Protein AF-A0A031FNV8-F1 (afdb_monomer)

Structure (mmCIF, N/CA/C/O backbone):
data_AF-A0A031FNV8-F1
#
_entry.id   AF-A0A031FNV8-F1
#
loop_
_atom_site.group_PDB
_atom_site.id
_atom_site.type_symbol
_atom_site.label_atom_id
_atom_site.label_alt_id
_atom_site.label_comp_id
_atom_site.label_asym_id
_atom_site.label_entity_id
_atom_site.label_seq_id
_atom_site.pdbx_PDB_ins_code
_atom_site.Cartn_x
_atom_site.Cartn_y
_atom_site.Cartn_z
_atom_site.occupancy
_atom_site.B_iso_or_equiv
_atom_site.auth_seq_id
_atom_site.auth_comp_id
_atom_site.auth_asym_id
_atom_site.auth_atom_id
_atom_site.pdbx_PDB_model_num
ATOM 1 N N . MET A 1 1 ? 37.955 -6.821 -32.913 1.00 49.16 1 MET A N 1
ATOM 2 C CA . MET A 1 1 ? 37.179 -7.308 -31.754 1.00 49.16 1 MET A CA 1
ATOM 3 C C . MET A 1 1 ? 35.798 -6.695 -31.842 1.00 49.16 1 MET A C 1
ATOM 5 O O . MET A 1 1 ? 35.671 -5.485 -31.830 1.00 49.16 1 MET A O 1
ATOM 9 N N . ASN A 1 2 ? 34.831 -7.576 -32.057 1.00 50.53 2 ASN A N 1
ATOM 10 C CA . ASN A 1 2 ? 33.395 -7.409 -32.247 1.00 50.53 2 ASN A CA 1
ATOM 11 C C . ASN A 1 2 ? 32.770 -6.185 -31.538 1.00 50.53 2 ASN A C 1
ATOM 13 O O . ASN A 1 2 ? 32.640 -6.191 -30.323 1.00 50.53 2 ASN A O 1
ATOM 17 N N . GLU A 1 3 ? 32.309 -5.177 -32.277 1.00 56.28 3 GLU A N 1
ATOM 18 C CA . GLU A 1 3 ? 31.344 -4.175 -31.767 1.00 56.28 3 GLU A CA 1
ATOM 19 C C . GLU A 1 3 ? 29.894 -4.696 -31.847 1.00 56.28 3 GLU A C 1
ATOM 21 O O . GLU A 1 3 ? 28.977 -4.169 -31.218 1.00 56.28 3 GLU A O 1
ATOM 26 N N . THR A 1 4 ? 29.692 -5.795 -32.577 1.00 62.53 4 THR A N 1
ATOM 27 C CA . THR A 1 4 ? 28.391 -6.415 -32.849 1.00 62.53 4 THR A CA 1
ATOM 28 C C . THR A 1 4 ? 27.711 -6.972 -31.599 1.00 62.53 4 THR A C 1
ATOM 30 O O . THR A 1 4 ? 26.515 -6.760 -31.425 1.00 62.53 4 THR A O 1
ATOM 33 N N . TRP A 1 5 ? 28.452 -7.599 -30.676 1.00 67.62 5 TRP A N 1
ATOM 34 C CA . TRP A 1 5 ? 27.860 -8.112 -29.428 1.00 67.62 5 TRP A CA 1
ATOM 35 C C . TRP A 1 5 ? 27.425 -6.989 -28.484 1.00 67.62 5 TRP A C 1
ATOM 37 O O . TRP A 1 5 ? 26.427 -7.139 -27.787 1.00 67.62 5 TRP A O 1
ATOM 47 N N . ALA A 1 6 ? 28.145 -5.861 -28.460 1.00 64.00 6 ALA A N 1
ATOM 48 C CA . ALA A 1 6 ? 27.781 -4.716 -27.632 1.00 64.00 6 ALA A CA 1
ATOM 49 C C . ALA A 1 6 ? 26.501 -4.062 -28.165 1.00 64.00 6 ALA A C 1
ATOM 51 O O . ALA A 1 6 ? 25.604 -3.741 -27.391 1.00 64.00 6 ALA A O 1
ATOM 52 N N . PHE A 1 7 ? 26.376 -3.941 -29.489 1.00 68.44 7 PHE A N 1
ATOM 53 C CA . PHE A 1 7 ? 25.167 -3.430 -30.127 1.00 68.44 7 PHE A CA 1
ATOM 54 C C . PHE A 1 7 ? 23.958 -4.349 -29.905 1.00 68.44 7 PHE A C 1
ATOM 56 O O . PHE A 1 7 ? 22.889 -3.868 -29.535 1.00 68.44 7 PHE A O 1
ATOM 63 N N . GLU A 1 8 ? 24.116 -5.668 -30.048 1.00 66.50 8 GLU A N 1
ATOM 64 C CA . GLU A 1 8 ? 23.043 -6.626 -29.756 1.00 66.50 8 GLU A CA 1
ATOM 65 C C . GLU A 1 8 ? 22.665 -6.640 -28.273 1.00 66.50 8 GLU A C 1
ATOM 67 O O . GLU A 1 8 ? 21.479 -6.610 -27.950 1.00 66.50 8 GLU A O 1
ATOM 72 N N . ALA A 1 9 ? 23.642 -6.599 -27.363 1.00 63.34 9 ALA A N 1
ATOM 73 C CA . ALA A 1 9 ? 23.386 -6.521 -25.929 1.00 63.34 9 ALA A CA 1
ATOM 74 C C . ALA A 1 9 ? 22.643 -5.230 -25.550 1.00 63.34 9 ALA A C 1
ATOM 76 O O . ALA A 1 9 ? 21.695 -5.286 -24.772 1.00 63.34 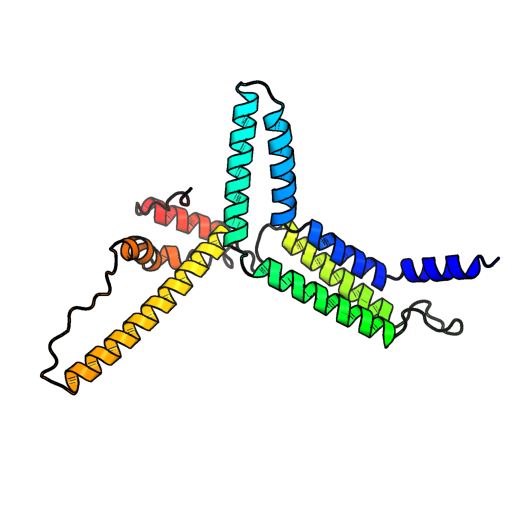9 ALA A O 1
ATOM 77 N N . VAL A 1 10 ? 23.016 -4.082 -26.130 1.00 65.00 10 VAL A N 1
ATOM 78 C CA . VAL A 1 10 ? 22.314 -2.798 -25.941 1.00 65.00 10 VAL A CA 1
ATOM 79 C C . VAL A 1 10 ? 20.903 -2.849 -26.527 1.00 65.00 10 VAL A C 1
ATOM 81 O O . VAL A 1 10 ? 19.965 -2.357 -25.905 1.00 65.00 10 VAL A O 1
ATOM 84 N N . ARG A 1 11 ? 20.717 -3.489 -27.684 1.00 68.50 11 ARG A N 1
ATOM 85 C CA . ARG A 1 11 ? 19.405 -3.656 -28.321 1.00 68.50 11 ARG A CA 1
ATOM 86 C C . ARG A 1 11 ? 18.478 -4.543 -27.487 1.00 68.50 11 ARG A C 1
ATOM 88 O O . ARG A 1 11 ? 17.310 -4.205 -27.325 1.00 68.50 11 ARG A O 1
ATOM 95 N N . TRP A 1 12 ? 19.016 -5.598 -26.876 1.00 65.06 12 TRP A N 1
ATOM 96 C CA . TRP A 1 12 ? 18.330 -6.396 -25.855 1.00 65.06 12 TRP A CA 1
ATOM 97 C C . TRP A 1 12 ? 18.023 -5.584 -24.591 1.00 65.06 12 TRP A C 1
ATOM 99 O O . TRP A 1 12 ? 16.936 -5.715 -24.025 1.00 65.06 12 TRP A O 1
ATOM 109 N N . LEU A 1 13 ? 18.942 -4.706 -24.172 1.00 61.09 13 LEU A N 1
ATOM 110 C CA . LEU A 1 13 ? 18.776 -3.848 -22.995 1.00 61.09 13 LEU A CA 1
ATOM 111 C C . LEU A 1 13 ? 17.672 -2.795 -23.161 1.00 61.09 13 LEU A C 1
ATOM 113 O O . LEU A 1 13 ? 17.025 -2.407 -22.191 1.00 61.09 13 LEU A O 1
ATOM 117 N N . LEU A 1 14 ? 17.457 -2.344 -24.395 1.00 66.06 14 LEU A N 1
ATOM 118 C CA . LEU A 1 14 ? 16.441 -1.362 -24.766 1.00 66.06 14 LEU A CA 1
ATOM 119 C C . LEU A 1 14 ? 15.093 -1.995 -25.128 1.00 66.06 14 LEU A C 1
ATOM 121 O O . LEU A 1 14 ? 14.167 -1.267 -25.489 1.00 66.06 14 LEU A O 1
ATOM 125 N N . THR A 1 15 ? 14.954 -3.323 -25.023 1.00 68.00 15 THR A N 1
ATOM 126 C CA . THR A 1 15 ? 13.656 -3.964 -25.250 1.00 68.00 15 THR A CA 1
ATOM 127 C C . THR A 1 15 ? 12.625 -3.405 -24.265 1.00 68.00 15 THR A C 1
ATOM 129 O O . THR A 1 15 ? 12.909 -3.269 -23.065 1.00 68.00 15 THR A O 1
ATOM 132 N N . PRO A 1 16 ? 11.403 -3.095 -24.730 1.00 65.88 16 PRO A N 1
ATOM 133 C CA . PRO A 1 16 ? 10.323 -2.636 -23.863 1.00 65.88 16 PRO A CA 1
ATOM 134 C C . PRO A 1 16 ? 10.084 -3.563 -22.669 1.00 65.88 16 PRO A C 1
ATOM 136 O O . PRO A 1 16 ? 9.740 -3.094 -21.583 1.00 65.88 16 PRO A O 1
ATOM 139 N N . ALA A 1 17 ? 10.318 -4.867 -22.845 1.00 62.06 17 ALA A N 1
ATOM 140 C CA . ALA A 1 17 ? 10.235 -5.862 -21.788 1.00 62.06 17 ALA A CA 1
ATOM 141 C C . ALA A 1 17 ? 11.244 -5.627 -20.655 1.00 62.06 17 ALA A C 1
ATOM 143 O O . ALA A 1 17 ? 10.853 -5.596 -19.483 1.00 62.06 17 ALA A O 1
ATOM 144 N N . LEU A 1 18 ? 12.522 -5.402 -20.980 1.00 68.69 18 LEU A N 1
ATOM 145 C CA . LEU A 1 18 ? 13.542 -5.153 -19.964 1.00 68.69 18 LEU A CA 1
ATOM 146 C C . LEU A 1 18 ? 13.333 -3.796 -19.282 1.00 68.69 18 LEU A C 1
ATOM 148 O O . LEU A 1 18 ? 13.386 -3.708 -18.053 1.00 68.69 18 LEU A O 1
ATOM 152 N N . VAL A 1 19 ? 13.019 -2.754 -20.057 1.00 70.56 19 VAL A N 1
ATOM 153 C CA . VAL A 1 19 ? 12.700 -1.420 -19.522 1.00 70.56 19 VAL A CA 1
ATOM 154 C C . VAL A 1 19 ? 11.520 -1.502 -18.551 1.00 70.56 19 VAL A C 1
ATOM 156 O O . VAL A 1 19 ? 11.586 -0.973 -17.442 1.00 70.56 19 VAL A O 1
ATOM 159 N N . THR A 1 20 ? 10.468 -2.235 -18.913 1.00 66.62 20 THR A N 1
ATOM 160 C CA . THR A 1 20 ? 9.304 -2.468 -18.050 1.00 66.62 20 THR A CA 1
ATOM 161 C C . THR A 1 20 ? 9.685 -3.194 -16.760 1.00 66.62 20 THR A C 1
ATOM 163 O O . THR A 1 20 ? 9.273 -2.778 -15.675 1.00 66.62 20 THR A O 1
ATOM 166 N N . ALA A 1 21 ? 10.499 -4.249 -16.844 1.00 67.00 21 ALA A N 1
ATOM 167 C CA . ALA A 1 21 ? 10.963 -4.980 -15.668 1.00 67.00 21 ALA A CA 1
ATOM 168 C C . ALA A 1 21 ? 11.762 -4.075 -14.710 1.00 67.00 21 ALA A C 1
ATOM 170 O O . ALA A 1 21 ? 11.538 -4.103 -13.495 1.00 67.00 21 ALA A O 1
ATOM 171 N N . ILE A 1 22 ? 12.634 -3.215 -15.250 1.00 71.44 22 ILE A N 1
ATOM 172 C CA . ILE A 1 22 ? 13.398 -2.227 -14.477 1.00 71.44 22 ILE A CA 1
ATOM 173 C C . ILE A 1 22 ? 12.461 -1.210 -13.819 1.00 71.44 22 ILE A C 1
ATOM 175 O O . ILE A 1 22 ? 12.597 -0.943 -12.625 1.00 71.44 22 ILE A O 1
ATOM 179 N N . LEU A 1 23 ? 11.477 -0.674 -14.546 1.00 71.12 23 LEU A N 1
ATOM 180 C CA . LEU A 1 23 ? 10.507 0.278 -13.994 1.00 71.12 23 LEU A CA 1
ATOM 181 C C . LEU A 1 23 ? 9.694 -0.329 -12.842 1.00 71.12 23 LEU A C 1
ATOM 183 O O . LEU A 1 23 ? 9.464 0.335 -11.831 1.00 71.12 23 LEU A O 1
ATOM 187 N N . ILE A 1 24 ? 9.318 -1.604 -12.939 1.00 67.75 24 ILE A N 1
ATOM 188 C CA . ILE A 1 24 ? 8.602 -2.326 -11.876 1.00 67.75 24 ILE A CA 1
ATOM 189 C C . ILE A 1 24 ? 9.498 -2.553 -10.657 1.00 67.75 24 ILE A C 1
ATOM 191 O O . ILE A 1 24 ? 9.054 -2.379 -9.517 1.00 67.75 24 ILE A O 1
ATOM 195 N N . ALA A 1 25 ? 10.768 -2.896 -10.874 1.00 67.38 25 ALA A N 1
ATOM 196 C CA . ALA A 1 25 ? 11.743 -2.986 -9.794 1.00 67.38 25 ALA A CA 1
ATOM 197 C C . ALA A 1 25 ? 11.938 -1.620 -9.111 1.00 67.38 25 ALA A C 1
ATOM 199 O O . ALA A 1 25 ? 11.943 -1.529 -7.881 1.00 67.38 25 ALA A O 1
ATOM 200 N N . LEU A 1 26 ? 12.004 -0.538 -9.894 1.00 67.81 26 LEU A N 1
ATOM 201 C CA . LEU A 1 26 ? 12.115 0.828 -9.389 1.00 67.81 26 LEU A CA 1
ATOM 202 C C . LEU A 1 26 ? 10.858 1.283 -8.635 1.00 67.81 26 LEU A C 1
ATOM 204 O O . LEU A 1 26 ? 10.973 1.969 -7.618 1.00 67.81 26 LEU A O 1
ATOM 208 N N . ALA A 1 27 ? 9.666 0.842 -9.044 1.00 66.69 27 ALA A N 1
ATOM 209 C CA . ALA A 1 27 ? 8.409 1.148 -8.362 1.00 66.69 27 ALA A CA 1
ATOM 210 C C . ALA A 1 27 ? 8.408 0.709 -6.884 1.00 66.69 27 ALA A C 1
ATOM 212 O O . ALA A 1 27 ? 7.791 1.364 -6.041 1.00 66.69 27 ALA A O 1
ATOM 213 N N . GLN A 1 28 ? 9.165 -0.336 -6.526 1.00 63.19 28 GLN A N 1
ATOM 214 C CA . GLN A 1 28 ? 9.320 -0.772 -5.132 1.00 63.19 28 GLN A CA 1
ATOM 215 C C . GLN A 1 28 ? 10.015 0.286 -4.256 1.00 63.19 28 GLN A C 1
ATOM 217 O O . GLN A 1 28 ? 9.716 0.394 -3.062 1.00 63.19 28 GLN A O 1
ATOM 222 N N . PHE A 1 29 ? 10.889 1.122 -4.830 1.00 63.31 29 PHE A N 1
ATOM 223 C CA . PHE A 1 29 ? 11.502 2.249 -4.117 1.00 63.31 29 PHE A CA 1
ATOM 224 C C . PHE A 1 29 ? 10.517 3.390 -3.848 1.00 63.31 29 PHE A C 1
ATOM 226 O O . PHE A 1 29 ? 10.702 4.142 -2.888 1.00 63.31 29 PHE A O 1
ATOM 233 N N . TYR A 1 30 ? 9.447 3.486 -4.637 1.00 63.66 30 TYR A N 1
ATOM 234 C CA . TYR A 1 30 ? 8.372 4.462 -4.452 1.00 63.66 30 TYR A CA 1
ATOM 235 C C . TYR A 1 30 ? 7.2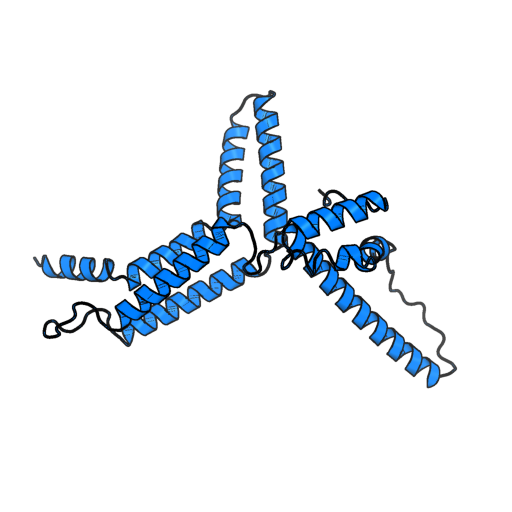85 3.994 -3.479 1.00 63.66 30 TYR A C 1
ATOM 237 O O . TYR A 1 30 ? 6.351 4.746 -3.196 1.00 63.66 30 TYR A O 1
ATOM 245 N N . ASN A 1 31 ? 7.422 2.795 -2.901 1.00 69.12 31 ASN A N 1
ATOM 246 C CA . ASN A 1 31 ? 6.508 2.305 -1.879 1.00 69.12 31 ASN A CA 1
ATOM 247 C C . ASN A 1 31 ? 6.465 3.294 -0.687 1.00 69.12 31 ASN A C 1
ATOM 249 O O . ASN A 1 31 ? 7.518 3.574 -0.093 1.00 69.12 31 ASN A O 1
ATOM 253 N N . PRO A 1 32 ? 5.285 3.833 -0.307 1.00 68.75 32 PRO A N 1
ATOM 254 C CA . PRO A 1 32 ? 5.168 4.878 0.711 1.00 68.75 32 PRO A CA 1
ATOM 255 C C . PRO A 1 32 ? 5.901 4.598 2.033 1.00 68.75 32 PRO A C 1
ATOM 257 O O . PRO A 1 32 ? 6.578 5.505 2.522 1.00 68.75 32 PRO A O 1
ATOM 260 N N . PRO A 1 33 ? 5.877 3.372 2.604 1.00 72.44 33 PRO A N 1
ATOM 261 C CA . PRO A 1 33 ? 6.618 3.071 3.821 1.00 72.44 33 PRO A CA 1
ATOM 262 C C . PRO A 1 33 ? 8.130 3.229 3.648 1.00 72.44 33 PRO A C 1
ATOM 264 O O . PRO A 1 33 ? 8.783 3.785 4.530 1.00 72.44 33 PRO A O 1
ATOM 267 N N . THR A 1 34 ? 8.690 2.778 2.524 1.00 73.19 34 THR A N 1
ATOM 268 C CA . THR A 1 34 ? 10.127 2.875 2.228 1.00 73.19 34 THR A CA 1
ATOM 269 C C . THR A 1 34 ? 10.536 4.331 2.027 1.00 73.19 34 THR A C 1
ATOM 271 O O . THR A 1 34 ? 11.487 4.798 2.658 1.00 73.19 34 THR A O 1
ATOM 274 N N . ARG A 1 35 ? 9.770 5.076 1.218 1.00 76.69 35 ARG A N 1
ATOM 275 C CA . ARG A 1 35 ? 9.989 6.507 0.963 1.00 76.69 35 ARG A CA 1
ATOM 276 C C . ARG A 1 35 ? 9.965 7.322 2.255 1.00 76.69 35 ARG A C 1
ATOM 278 O O . ARG A 1 35 ? 10.866 8.121 2.496 1.00 76.69 35 ARG A O 1
ATOM 285 N N . TRP A 1 36 ? 8.955 7.120 3.097 1.00 80.69 36 TRP A N 1
ATOM 286 C CA . TRP A 1 36 ? 8.816 7.861 4.352 1.00 80.69 36 TRP A CA 1
ATOM 287 C C . TRP A 1 36 ? 9.850 7.453 5.393 1.00 80.69 36 TRP A C 1
ATOM 289 O O . TRP A 1 36 ? 10.351 8.315 6.099 1.00 80.69 36 TRP A O 1
ATOM 299 N N . THR A 1 37 ? 10.237 6.175 5.451 1.00 85.12 37 THR A N 1
ATOM 300 C CA . THR A 1 37 ? 11.324 5.738 6.342 1.00 85.12 37 THR A CA 1
ATOM 301 C C . THR A 1 37 ? 12.643 6.425 5.971 1.00 85.12 37 THR A C 1
ATOM 303 O O . THR A 1 37 ? 13.349 6.906 6.852 1.00 85.12 37 THR A O 1
ATOM 306 N N . ARG A 1 38 ? 12.957 6.527 4.670 1.00 84.38 38 ARG A N 1
ATOM 307 C CA . ARG A 1 38 ? 14.141 7.259 4.189 1.00 84.38 38 ARG A CA 1
ATOM 308 C C . ARG A 1 38 ? 14.078 8.742 4.543 1.00 84.38 38 ARG A C 1
ATOM 310 O O . ARG A 1 38 ? 15.051 9.272 5.064 1.00 84.38 38 ARG A O 1
ATOM 317 N N . ARG A 1 39 ? 12.931 9.386 4.309 1.00 86.12 39 ARG A N 1
ATOM 318 C CA . ARG A 1 39 ? 12.734 10.801 4.648 1.00 86.12 39 ARG A CA 1
ATOM 319 C C . ARG A 1 39 ? 12.912 11.055 6.144 1.00 86.12 39 ARG A C 1
ATOM 321 O O . ARG A 1 39 ? 13.724 11.887 6.502 1.00 86.12 39 ARG A O 1
ATOM 328 N N . ILE A 1 40 ? 12.256 10.269 7.001 1.00 90.31 40 ILE A N 1
ATOM 329 C CA . ILE A 1 40 ? 12.391 10.375 8.462 1.00 90.31 40 ILE A CA 1
ATOM 330 C C . ILE A 1 40 ? 13.850 10.205 8.899 1.00 90.31 40 ILE A C 1
ATOM 332 O O . ILE A 1 40 ? 14.309 10.941 9.764 1.00 90.31 40 ILE A O 1
ATOM 336 N N . LYS A 1 41 ? 14.594 9.266 8.298 1.00 91.69 41 LYS A N 1
ATOM 337 C CA . LYS A 1 41 ? 16.016 9.065 8.611 1.00 91.69 41 LYS A CA 1
ATOM 338 C C . LYS A 1 41 ? 16.854 10.307 8.283 1.00 91.69 41 LYS A C 1
ATOM 340 O O . LYS A 1 41 ? 17.683 10.696 9.099 1.00 91.69 41 LYS A O 1
ATOM 345 N N . ASN A 1 42 ? 16.622 10.923 7.125 1.00 91.62 42 ASN A N 1
ATOM 346 C CA . ASN A 1 42 ? 17.307 12.155 6.730 1.00 91.62 42 ASN A CA 1
ATOM 347 C C . ASN A 1 42 ? 16.889 13.340 7.617 1.00 91.62 42 ASN A C 1
ATOM 349 O O . ASN A 1 42 ? 17.734 14.093 8.085 1.00 91.62 42 ASN A O 1
ATOM 353 N N . ASP A 1 43 ? 15.596 13.473 7.906 1.00 92.25 43 ASP A N 1
ATOM 354 C CA . ASP A 1 43 ? 15.067 14.528 8.773 1.00 92.25 43 ASP A CA 1
ATOM 355 C C . ASP A 1 43 ? 15.658 14.410 10.192 1.00 92.25 43 ASP A C 1
ATOM 357 O O . ASP A 1 43 ? 16.045 15.409 10.795 1.00 92.25 43 ASP A O 1
ATOM 361 N N . MET A 1 44 ? 15.814 13.184 10.707 1.00 92.94 44 MET A N 1
ATOM 362 C CA . MET A 1 44 ? 16.494 12.916 11.979 1.00 92.94 44 MET A CA 1
ATOM 363 C C . MET A 1 44 ? 17.976 13.292 11.955 1.00 92.94 44 MET A C 1
ATOM 365 O O . MET A 1 44 ? 18.463 13.828 12.948 1.00 92.94 44 MET A O 1
ATOM 369 N N . SER A 1 45 ? 18.702 13.021 10.863 1.00 94.56 45 SER A N 1
ATOM 370 C CA . SER A 1 45 ? 20.117 13.407 10.783 1.00 94.56 45 SER A CA 1
ATOM 371 C C . SER A 1 45 ? 20.285 14.923 10.756 1.00 94.56 45 SER A C 1
ATOM 373 O O . SER A 1 45 ? 21.195 15.438 11.394 1.00 94.56 45 SER A O 1
ATOM 375 N N . ILE A 1 46 ? 19.381 15.636 10.075 1.00 92.50 46 ILE A N 1
ATOM 376 C CA . ILE A 1 46 ? 19.357 17.104 10.066 1.00 92.50 46 ILE A CA 1
ATOM 377 C C . ILE A 1 46 ? 19.052 17.627 11.474 1.00 92.50 46 ILE A C 1
ATOM 379 O O . ILE A 1 46 ? 19.808 18.433 12.005 1.00 92.50 46 ILE A O 1
ATOM 383 N N . ALA A 1 47 ? 17.997 17.117 12.116 1.00 93.94 47 ALA A N 1
ATOM 384 C CA . ALA A 1 47 ? 17.610 17.531 13.465 1.00 93.94 47 ALA A CA 1
ATOM 385 C C . ALA A 1 47 ? 18.700 17.262 14.517 1.00 93.94 47 ALA A C 1
ATOM 387 O O . ALA A 1 47 ? 18.826 18.018 15.478 1.00 93.94 47 ALA A O 1
ATOM 388 N N . GLY A 1 48 ? 19.488 16.196 14.340 1.00 94.00 48 GLY A N 1
ATOM 389 C CA . GLY A 1 48 ? 20.624 15.873 15.203 1.00 94.00 48 GLY A CA 1
ATOM 390 C C . GLY A 1 48 ? 21.797 16.850 15.082 1.00 94.00 48 GLY A C 1
ATOM 391 O O . GLY A 1 48 ? 22.552 16.988 16.038 1.00 94.00 48 GLY A O 1
ATOM 392 N N . GLY A 1 49 ? 21.934 17.538 13.943 1.00 95.81 49 GLY A N 1
ATOM 393 C CA . GLY A 1 49 ? 22.976 18.542 13.710 1.00 95.81 49 GLY A CA 1
ATOM 394 C C . GLY A 1 49 ? 22.591 19.972 14.101 1.00 95.81 49 GLY A C 1
ATOM 395 O O . GLY A 1 49 ? 23.448 20.850 14.066 1.00 95.81 49 GLY A O 1
ATOM 396 N N . LEU A 1 50 ? 21.327 20.228 14.455 1.00 96.00 50 LEU A N 1
ATOM 397 C CA . LEU A 1 50 ? 20.857 21.564 14.828 1.00 96.00 50 LEU A CA 1
ATOM 398 C C . LEU A 1 50 ? 21.133 21.869 16.315 1.00 96.00 50 LEU A C 1
ATOM 400 O O . LEU A 1 50 ? 20.953 20.983 17.166 1.00 96.00 50 LEU A O 1
ATOM 404 N N . PRO A 1 51 ? 21.512 23.120 16.650 1.00 96.50 51 PRO A N 1
ATOM 405 C CA . PRO A 1 51 ? 21.587 23.568 18.036 1.00 96.50 51 PRO A CA 1
ATOM 406 C C . PRO A 1 51 ? 20.198 23.542 18.687 1.00 96.50 51 PRO A C 1
ATOM 408 O O . PRO A 1 51 ? 19.169 23.552 18.004 1.00 96.50 51 PRO A O 1
ATOM 411 N N . ASP A 1 52 ? 20.161 23.492 20.017 1.00 97.19 52 ASP A N 1
ATOM 412 C CA . ASP A 1 52 ? 18.895 23.537 20.745 1.00 97.19 52 ASP A CA 1
ATOM 413 C C . ASP A 1 52 ? 18.200 24.888 20.528 1.00 97.19 52 ASP A C 1
ATOM 415 O O . ASP A 1 52 ? 18.808 25.952 20.638 1.00 97.19 52 ASP A O 1
ATOM 419 N N . GLY A 1 53 ? 16.918 24.835 20.165 1.00 96.25 53 GLY A N 1
ATOM 420 C CA . GLY A 1 53 ? 16.122 26.009 19.832 1.00 96.25 53 GLY A CA 1
ATOM 421 C C . GLY A 1 53 ? 14.847 25.664 19.064 1.00 96.25 53 GLY A C 1
ATOM 422 O O . GLY A 1 53 ? 14.582 24.506 18.728 1.00 96.25 53 GLY A O 1
ATOM 423 N N . LEU A 1 54 ? 14.071 26.702 18.739 1.00 95.31 54 LEU A N 1
ATOM 424 C CA . LEU A 1 54 ? 12.764 26.587 18.075 1.00 95.31 54 LEU A CA 1
ATOM 425 C C . LEU A 1 54 ? 12.820 25.816 16.746 1.00 95.31 54 LEU A C 1
ATOM 427 O O . LEU A 1 54 ? 11.870 25.122 16.383 1.00 95.31 54 LEU A O 1
ATOM 431 N N . GLU A 1 55 ? 13.918 25.920 15.998 1.00 93.06 55 GLU A N 1
ATOM 432 C CA . GLU A 1 55 ? 14.074 25.199 14.730 1.00 93.06 55 GLU A CA 1
ATOM 433 C C . GLU A 1 55 ? 14.171 23.687 14.937 1.00 93.06 55 GLU A C 1
ATOM 435 O O . GLU A 1 55 ? 13.494 22.920 14.246 1.00 93.06 55 GLU A O 1
ATOM 440 N N . LYS A 1 56 ? 14.950 23.250 15.931 1.00 95.06 56 LYS A N 1
ATOM 441 C CA . LYS A 1 56 ? 15.091 21.837 16.286 1.00 95.06 56 LYS A CA 1
ATOM 442 C C . LYS A 1 56 ? 13.766 21.254 16.771 1.00 95.06 56 LYS A C 1
ATOM 444 O O . LYS A 1 56 ? 13.390 20.163 16.344 1.00 95.06 56 LYS A O 1
ATOM 449 N N . GLU A 1 57 ? 13.014 22.002 17.576 1.00 94.31 57 GLU A N 1
ATOM 450 C CA . GLU A 1 57 ? 11.675 21.605 18.033 1.00 94.31 57 GLU A CA 1
ATOM 451 C C . GLU A 1 57 ? 10.688 21.436 16.869 1.00 94.31 57 GLU A C 1
ATOM 453 O O . GLU A 1 57 ? 9.959 20.440 16.801 1.00 94.31 57 GLU A O 1
ATOM 458 N N . ARG A 1 58 ? 10.691 22.361 15.897 1.00 92.75 58 ARG A N 1
ATOM 459 C CA . ARG A 1 58 ? 9.862 22.250 14.682 1.00 92.75 58 ARG A CA 1
ATOM 460 C C . ARG A 1 58 ? 10.202 20.993 13.884 1.00 92.75 58 ARG A C 1
ATOM 462 O O . ARG A 1 58 ? 9.293 20.273 13.458 1.00 92.75 58 ARG A O 1
ATOM 469 N N . TRP A 1 59 ? 11.489 20.693 13.716 1.00 92.81 59 TRP A N 1
ATOM 470 C CA . TRP A 1 59 ? 11.937 19.466 13.058 1.00 92.81 59 TRP A CA 1
ATOM 471 C C . TRP A 1 59 ? 11.498 18.211 13.817 1.00 92.81 59 TRP A C 1
ATOM 473 O O . TRP A 1 59 ? 10.935 17.299 13.212 1.00 92.81 59 TRP A O 1
ATOM 483 N N . GLN A 1 60 ? 11.664 18.174 15.140 1.00 93.25 60 GLN A N 1
ATOM 484 C CA . GLN A 1 60 ? 11.217 17.056 15.976 1.00 93.25 60 GLN A CA 1
ATOM 485 C C . GLN A 1 60 ? 9.694 16.843 15.902 1.00 93.25 60 GLN A C 1
ATOM 487 O O . GLN A 1 60 ? 9.226 15.708 15.768 1.00 93.25 60 GLN A O 1
ATOM 492 N N . SER A 1 61 ? 8.905 17.918 15.907 1.00 92.62 61 SER A N 1
ATOM 493 C CA . SER A 1 61 ? 7.446 17.860 15.731 1.00 92.62 61 SER A CA 1
ATOM 494 C C . SER A 1 61 ? 7.044 17.322 14.346 1.00 92.62 61 SER A C 1
ATOM 496 O O . SER A 1 61 ? 6.152 16.475 14.214 1.00 92.62 61 SER A O 1
ATOM 498 N N . SER A 1 62 ? 7.761 17.725 13.293 1.00 89.19 62 SER A N 1
ATOM 499 C CA . SER A 1 62 ? 7.574 17.172 11.945 1.00 89.19 62 SER A CA 1
ATOM 500 C C . SER A 1 62 ? 7.913 15.678 11.891 1.00 89.19 62 SER A C 1
ATOM 502 O O . SER A 1 62 ? 7.122 14.882 11.380 1.00 89.19 62 SER A O 1
ATOM 504 N N . ILE A 1 63 ? 9.044 15.266 12.473 1.00 90.81 63 ILE A N 1
ATOM 505 C CA . ILE A 1 63 ? 9.490 13.866 12.516 1.00 90.81 63 ILE A CA 1
ATOM 506 C C . ILE A 1 63 ? 8.478 12.993 13.258 1.00 90.81 63 ILE A C 1
ATOM 508 O O . ILE A 1 63 ? 8.101 11.930 12.760 1.00 90.81 63 ILE A O 1
ATOM 512 N N . THR A 1 64 ? 7.993 13.435 14.420 1.00 91.31 64 THR A N 1
ATOM 513 C CA . THR A 1 64 ? 6.985 12.692 15.195 1.00 91.31 64 THR A CA 1
ATOM 514 C C . THR A 1 64 ? 5.675 12.560 14.419 1.00 91.31 64 THR A C 1
ATOM 516 O O . THR A 1 64 ? 5.117 11.462 14.338 1.00 91.31 64 THR A O 1
ATOM 519 N N . SER A 1 65 ? 5.236 13.626 13.746 1.00 86.06 65 SER A N 1
ATOM 520 C CA . SER A 1 65 ? 4.062 13.606 12.867 1.00 86.06 65 SER A CA 1
ATOM 521 C C . SER A 1 65 ? 4.229 12.633 11.692 1.00 86.06 65 SER A C 1
ATOM 523 O O . SER A 1 65 ? 3.327 11.845 11.387 1.00 86.06 65 SER A O 1
ATOM 525 N N . GLN A 1 66 ? 5.393 12.630 11.036 1.00 85.44 66 GLN A N 1
ATOM 526 C CA . GLN A 1 66 ? 5.704 11.695 9.952 1.00 85.44 66 GLN A CA 1
ATOM 527 C C . GLN A 1 66 ? 5.781 10.244 10.450 1.00 85.44 66 GLN A C 1
ATOM 529 O O . GLN A 1 66 ? 5.246 9.340 9.803 1.00 85.44 66 GLN A O 1
ATOM 534 N N . ALA A 1 67 ? 6.377 10.010 11.621 1.00 87.62 67 ALA A N 1
ATOM 535 C CA . ALA A 1 67 ? 6.450 8.694 12.244 1.00 87.62 67 ALA A CA 1
ATOM 536 C C . ALA A 1 67 ? 5.057 8.158 12.614 1.00 87.62 67 ALA A C 1
ATOM 538 O O . ALA A 1 67 ? 4.766 6.983 12.372 1.00 87.62 67 ALA A O 1
ATOM 539 N N . ALA A 1 68 ? 4.167 9.013 13.127 1.00 84.62 68 ALA A N 1
ATOM 540 C CA . ALA A 1 68 ? 2.774 8.662 13.399 1.00 84.62 68 ALA A CA 1
ATOM 541 C C . ALA A 1 68 ? 2.031 8.260 12.113 1.00 84.62 68 ALA A C 1
ATOM 543 O O . ALA A 1 68 ? 1.383 7.208 12.065 1.00 84.62 68 ALA A O 1
ATOM 544 N N . ARG A 1 69 ? 2.199 9.026 11.025 1.00 81.56 69 ARG A N 1
ATOM 545 C CA . 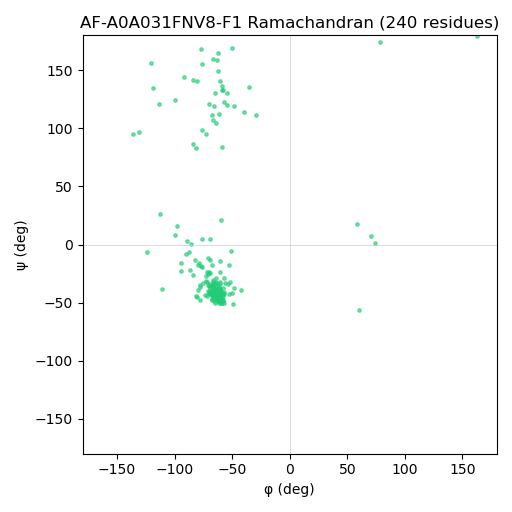ARG A 1 69 ? 1.651 8.671 9.704 1.00 81.56 69 ARG A CA 1
ATOM 546 C C . ARG A 1 69 ? 2.205 7.338 9.201 1.00 81.56 69 ARG A C 1
ATOM 548 O O . ARG A 1 69 ? 1.437 6.498 8.737 1.00 81.56 69 ARG A O 1
ATOM 555 N N . LEU A 1 70 ? 3.509 7.098 9.335 1.00 84.31 70 LEU A N 1
ATOM 556 C CA . LEU A 1 70 ? 4.131 5.835 8.933 1.00 84.31 70 LEU A CA 1
ATOM 557 C C . LEU A 1 70 ? 3.582 4.644 9.733 1.00 84.31 70 LEU A C 1
ATOM 559 O O . LEU A 1 70 ? 3.324 3.589 9.153 1.00 84.31 70 LEU A O 1
ATOM 563 N N . ARG A 1 71 ? 3.353 4.803 11.044 1.00 84.44 71 ARG A N 1
ATOM 564 C CA . ARG A 1 71 ? 2.710 3.774 11.882 1.00 84.44 71 ARG A CA 1
ATOM 565 C C . ARG A 1 71 ? 1.291 3.466 11.408 1.00 84.44 71 ARG A C 1
ATOM 567 O O . ARG A 1 71 ? 0.939 2.291 11.304 1.00 84.44 71 ARG A O 1
ATOM 574 N N . LEU A 1 72 ? 0.499 4.491 11.079 1.00 80.50 72 LEU A N 1
ATOM 575 C CA . LEU A 1 72 ? -0.843 4.315 10.514 1.00 80.50 72 LEU A CA 1
ATOM 576 C C . LEU A 1 72 ? -0.798 3.561 9.183 1.00 80.50 72 LEU A C 1
ATOM 578 O O . LEU A 1 72 ? -1.539 2.597 9.007 1.00 80.50 72 LEU A O 1
ATOM 582 N N . TYR A 1 73 ? 0.112 3.927 8.279 1.00 76.81 73 TYR A N 1
ATOM 583 C CA . TYR A 1 73 ? 0.283 3.223 7.007 1.00 76.81 73 TYR A CA 1
ATOM 584 C C . TYR A 1 73 ? 0.700 1.765 7.203 1.00 76.81 73 TYR A C 1
ATOM 586 O O . TYR A 1 73 ? 0.095 0.872 6.613 1.00 76.81 73 TYR A O 1
ATOM 594 N N . ARG A 1 74 ? 1.680 1.491 8.073 1.00 79.38 74 ARG A N 1
ATOM 595 C CA . ARG A 1 74 ? 2.103 0.113 8.370 1.00 79.38 74 ARG A CA 1
ATOM 596 C C . ARG A 1 74 ? 0.952 -0.725 8.926 1.00 79.38 74 ARG A C 1
ATOM 598 O O . ARG A 1 74 ? 0.808 -1.867 8.513 1.00 79.38 74 ARG A O 1
ATOM 605 N N . ARG A 1 75 ? 0.116 -0.160 9.807 1.00 79.62 75 ARG A N 1
ATOM 606 C CA . ARG A 1 75 ? -1.078 -0.838 10.348 1.00 79.62 75 ARG A CA 1
ATOM 607 C C . ARG A 1 75 ? -2.173 -1.049 9.302 1.00 79.62 75 ARG A C 1
ATOM 609 O O . ARG A 1 75 ? -2.781 -2.110 9.280 1.00 79.62 75 ARG A O 1
ATOM 616 N N . ALA A 1 76 ? -2.428 -0.072 8.437 1.00 77.00 76 ALA A N 1
ATOM 617 C CA . ALA A 1 76 ? -3.445 -0.200 7.395 1.00 77.00 76 ALA A CA 1
ATOM 618 C C . ALA A 1 76 ? -3.063 -1.260 6.349 1.00 77.00 76 ALA A C 1
ATOM 620 O O . ALA A 1 76 ? -3.915 -2.006 5.867 1.00 77.00 76 ALA A O 1
ATOM 621 N N . PHE A 1 77 ? -1.773 -1.359 6.032 1.00 70.94 77 PHE A N 1
ATOM 622 C CA . PHE A 1 77 ? -1.273 -2.146 4.913 1.00 70.94 77 PHE A CA 1
ATOM 623 C C . PHE A 1 77 ? -0.435 -3.363 5.335 1.00 70.94 77 PHE A C 1
ATOM 625 O O . PHE A 1 77 ? 0.368 -3.814 4.538 1.00 70.94 77 PHE A O 1
ATOM 632 N N . VAL A 1 78 ? -0.613 -3.948 6.528 1.00 67.44 78 VAL A N 1
ATOM 633 C CA . VAL A 1 78 ? 0.260 -5.028 7.068 1.00 67.44 78 VAL A CA 1
ATOM 634 C C . VAL A 1 78 ? 0.543 -6.176 6.076 1.00 67.44 78 VAL A C 1
ATOM 636 O O . VAL A 1 78 ? 1.663 -6.672 6.028 1.00 67.44 78 VAL A O 1
ATOM 639 N N . GLY A 1 79 ? -0.431 -6.575 5.248 1.00 64.88 79 GLY A N 1
ATOM 640 C CA . GLY A 1 79 ? -0.254 -7.639 4.243 1.00 64.88 79 GLY A CA 1
ATOM 641 C C . GLY A 1 79 ? 0.125 -7.166 2.833 1.00 64.88 79 GLY A C 1
ATOM 642 O O . GLY A 1 79 ? 0.581 -7.965 2.018 1.00 64.88 79 GLY A O 1
ATOM 643 N N . TRP A 1 80 ? -0.045 -5.878 2.529 1.00 65.81 80 TRP A N 1
ATOM 644 C CA . TRP A 1 80 ? 0.114 -5.341 1.173 1.00 65.81 80 TRP A CA 1
ATOM 645 C C . TRP A 1 80 ? 1.569 -5.357 0.668 1.00 65.81 80 TRP A C 1
ATOM 647 O O . TRP A 1 80 ? 1.779 -5.783 -0.464 1.00 65.81 80 TRP A O 1
ATOM 657 N N . PRO A 1 81 ? 2.596 -5.001 1.473 1.00 63.88 81 PRO A N 1
ATOM 658 C CA . PRO A 1 81 ? 3.994 -5.103 1.061 1.00 63.88 81 PRO A CA 1
ATOM 659 C C . PRO A 1 81 ? 4.414 -6.536 0.748 1.00 63.88 81 PRO A C 1
ATOM 661 O O . PRO A 1 81 ? 5.190 -6.751 -0.176 1.00 63.88 81 PRO A O 1
ATOM 664 N N . LEU A 1 82 ? 3.901 -7.517 1.500 1.00 64.31 82 LEU A N 1
ATOM 665 C CA . LEU A 1 82 ? 4.234 -8.921 1.277 1.00 64.31 82 LEU A CA 1
ATOM 666 C C . LEU A 1 82 ? 3.576 -9.432 -0.009 1.00 64.31 82 LEU A C 1
ATOM 668 O O . LEU A 1 82 ? 4.247 -10.058 -0.822 1.00 64.31 82 LEU A O 1
ATOM 672 N N . PHE A 1 83 ? 2.297 -9.105 -0.223 1.00 71.19 83 PHE A N 1
ATOM 673 C CA . PHE A 1 83 ? 1.599 -9.430 -1.465 1.00 71.19 83 PHE A CA 1
ATOM 674 C C . PHE A 1 83 ? 2.271 -8.788 -2.682 1.00 71.19 83 PHE A C 1
ATOM 676 O O . PHE A 1 83 ? 2.583 -9.501 -3.625 1.00 71.19 83 PHE A O 1
ATOM 683 N N . LEU A 1 84 ? 2.564 -7.481 -2.654 1.00 69.25 84 LEU A N 1
ATOM 684 C CA . LEU A 1 84 ? 3.234 -6.799 -3.768 1.00 69.25 84 LEU A CA 1
ATOM 685 C C . LEU A 1 84 ? 4.638 -7.345 -4.035 1.00 69.25 84 LEU A C 1
ATOM 687 O O . LEU A 1 84 ? 5.042 -7.425 -5.192 1.00 69.25 84 LEU A O 1
ATOM 691 N N . LYS A 1 85 ? 5.375 -7.741 -2.990 1.00 65.06 85 LYS A N 1
ATOM 692 C CA . LYS A 1 85 ? 6.678 -8.396 -3.147 1.00 65.06 85 LYS A CA 1
ATOM 693 C C . LYS A 1 85 ? 6.534 -9.716 -3.907 1.00 65.06 85 LYS A C 1
ATOM 695 O O . LYS A 1 85 ? 7.249 -9.929 -4.878 1.00 65.06 85 LYS A O 1
ATOM 700 N N . TRP A 1 86 ? 5.605 -10.581 -3.497 1.00 70.75 86 TRP A N 1
ATOM 701 C CA . TRP A 1 86 ? 5.384 -11.867 -4.166 1.00 70.75 86 TRP A CA 1
ATOM 702 C C . TRP A 1 86 ? 4.780 -11.713 -5.557 1.00 70.75 86 TRP A C 1
ATOM 704 O O . TRP A 1 86 ? 5.248 -12.362 -6.482 1.00 70.75 86 TRP A O 1
ATOM 714 N N . ALA A 1 87 ? 3.807 -10.820 -5.730 1.00 72.00 87 ALA A N 1
ATOM 715 C CA . ALA A 1 87 ? 3.230 -10.503 -7.030 1.00 72.00 87 ALA A CA 1
ATOM 716 C C . ALA A 1 87 ? 4.299 -9.972 -7.995 1.00 72.00 87 ALA A C 1
ATOM 718 O O . ALA A 1 87 ? 4.334 -10.394 -9.143 1.00 72.00 87 ALA A O 1
ATOM 719 N N . GLY A 1 88 ? 5.213 -9.119 -7.519 1.00 70.00 88 GLY A N 1
ATOM 720 C CA . GLY A 1 88 ? 6.355 -8.648 -8.301 1.00 70.00 88 GLY A CA 1
ATOM 721 C C . GLY A 1 88 ? 7.310 -9.776 -8.699 1.00 70.00 88 GLY A C 1
ATOM 722 O O . GLY A 1 88 ? 7.693 -9.855 -9.859 1.00 70.00 88 GLY A O 1
ATOM 723 N N . ILE A 1 89 ? 7.653 -10.681 -7.774 1.00 70.50 89 ILE A N 1
ATOM 724 C CA . ILE A 1 89 ? 8.514 -11.844 -8.067 1.00 70.50 89 ILE A CA 1
ATOM 725 C C . ILE A 1 89 ? 7.850 -12.781 -9.083 1.00 70.50 89 ILE A C 1
ATOM 727 O O . ILE A 1 89 ? 8.489 -13.182 -10.050 1.00 70.50 89 ILE A O 1
ATOM 731 N N . VAL A 1 90 ? 6.570 -13.112 -8.885 1.00 73.94 90 VAL A N 1
ATOM 732 C CA . VAL A 1 90 ? 5.802 -13.967 -9.802 1.00 73.94 90 VAL A CA 1
ATOM 733 C C . VAL A 1 90 ? 5.698 -13.315 -11.176 1.00 73.94 90 VAL A C 1
ATOM 735 O O . VAL A 1 90 ? 5.922 -13.986 -12.176 1.00 73.94 90 VAL A O 1
ATOM 738 N N . TYR A 1 91 ? 5.424 -12.011 -11.228 1.00 74.44 91 TYR A N 1
ATOM 739 C CA . TYR A 1 91 ? 5.392 -11.259 -12.477 1.00 74.44 91 TYR A CA 1
ATOM 740 C C . TYR A 1 91 ? 6.738 -11.327 -13.202 1.00 74.44 91 TYR A C 1
ATOM 742 O O . TYR A 1 91 ? 6.764 -11.718 -14.360 1.00 74.44 91 TYR A O 1
ATOM 750 N N . ILE A 1 92 ? 7.854 -11.051 -12.516 1.00 71.00 92 ILE A N 1
ATOM 751 C CA . ILE A 1 92 ? 9.201 -11.165 -13.099 1.00 71.00 92 ILE A CA 1
ATOM 752 C C . ILE A 1 92 ? 9.451 -12.585 -13.624 1.00 71.00 92 ILE A C 1
ATOM 754 O O . ILE A 1 92 ? 9.971 -12.740 -14.724 1.00 71.00 92 ILE A O 1
ATOM 758 N N . GLY A 1 93 ? 9.057 -13.618 -12.874 1.00 73.50 93 GLY A N 1
ATOM 759 C CA . GLY A 1 93 ? 9.191 -15.013 -13.298 1.00 73.50 93 GLY A CA 1
ATOM 760 C C . GLY A 1 93 ? 8.385 -15.335 -14.560 1.00 73.50 93 GLY A C 1
ATOM 761 O O . GLY A 1 93 ? 8.920 -15.944 -15.482 1.00 73.50 93 GLY A O 1
ATOM 762 N N . ILE A 1 94 ? 7.129 -14.879 -14.634 1.00 75.56 94 ILE A N 1
ATOM 763 C CA . ILE A 1 94 ? 6.280 -15.020 -15.827 1.00 75.56 94 ILE A CA 1
ATOM 764 C C . ILE A 1 94 ? 6.875 -14.238 -17.000 1.00 75.56 94 ILE A C 1
ATOM 766 O O . ILE A 1 94 ? 6.904 -14.757 -18.111 1.00 75.56 94 ILE A O 1
ATOM 770 N N . SER A 1 95 ? 7.385 -13.025 -16.770 1.00 69.81 95 SER A N 1
ATOM 771 C CA . SER A 1 95 ? 7.998 -12.220 -17.823 1.00 69.81 95 SER A CA 1
ATOM 772 C C . SER A 1 95 ? 9.267 -12.860 -18.374 1.00 69.81 95 SER A C 1
ATOM 774 O O . SER A 1 95 ? 9.423 -12.954 -19.585 1.00 69.81 95 SER A O 1
ATOM 776 N N . LEU A 1 96 ? 10.147 -13.361 -17.506 1.00 70.06 96 LEU A N 1
ATOM 777 C CA . LEU A 1 96 ? 11.349 -14.083 -17.924 1.00 70.06 96 LEU A CA 1
ATOM 778 C C . LEU A 1 96 ? 10.996 -15.380 -18.660 1.00 70.06 96 LEU A C 1
ATOM 780 O O . LEU A 1 96 ? 11.559 -15.647 -19.715 1.00 70.06 96 LEU A O 1
ATOM 784 N N . GLY A 1 97 ? 10.031 -16.154 -18.153 1.00 74.44 97 GLY A N 1
ATOM 785 C CA . GLY A 1 97 ? 9.538 -17.352 -18.837 1.00 74.44 97 GLY A CA 1
ATOM 786 C C . GLY A 1 97 ? 8.940 -17.033 -20.210 1.00 74.44 97 GLY A C 1
ATOM 787 O O . GLY A 1 97 ? 9.225 -17.726 -21.180 1.00 74.44 97 GLY A O 1
ATOM 788 N N . GLY A 1 98 ? 8.176 -15.944 -20.311 1.00 74.12 98 GLY A N 1
ATOM 789 C CA . GLY A 1 98 ? 7.622 -15.453 -21.569 1.00 74.12 98 GLY A CA 1
ATOM 790 C C . GLY A 1 98 ? 8.699 -15.021 -22.562 1.00 74.12 98 GLY A C 1
ATOM 791 O O . GLY A 1 98 ? 8.603 -15.390 -23.723 1.00 74.12 98 GLY A O 1
ATOM 792 N N . LEU A 1 99 ? 9.748 -14.324 -22.112 1.00 69.75 99 LEU A N 1
ATOM 793 C CA . LEU A 1 99 ? 10.891 -13.941 -22.954 1.00 69.75 99 LEU A CA 1
ATOM 794 C C . LEU A 1 99 ? 11.688 -15.148 -23.471 1.00 69.75 99 LEU A C 1
ATOM 796 O O . LEU A 1 99 ? 12.236 -15.090 -24.568 1.00 69.75 99 LEU A O 1
ATOM 800 N N . ILE A 1 100 ? 11.764 -16.231 -22.691 1.00 71.06 100 ILE A N 1
ATOM 801 C CA . ILE A 1 100 ? 12.428 -17.477 -23.105 1.00 71.06 100 ILE A CA 1
ATOM 802 C C . ILE A 1 100 ? 11.577 -18.227 -24.136 1.00 71.06 100 ILE A C 1
ATOM 804 O O . ILE A 1 100 ? 12.108 -18.734 -25.120 1.00 71.06 100 ILE A O 1
ATOM 808 N N . LEU A 1 101 ? 10.263 -18.314 -23.907 1.00 77.31 101 LEU A N 1
ATOM 809 C CA . LEU A 1 101 ? 9.337 -19.041 -24.782 1.00 77.31 101 LEU A CA 1
ATOM 810 C C . LEU A 1 101 ? 9.027 -18.279 -26.078 1.00 77.31 101 LEU A C 1
ATOM 812 O O . LEU A 1 101 ? 8.828 -18.898 -27.121 1.00 77.31 101 LEU A O 1
ATOM 816 N N . TRP A 1 102 ? 9.005 -16.949 -26.012 1.00 77.62 102 TRP A N 1
ATOM 817 C CA . TRP A 1 102 ? 8.755 -16.049 -27.130 1.00 77.62 102 TRP A CA 1
ATOM 818 C C . TRP A 1 102 ? 9.843 -14.973 -27.155 1.00 77.62 102 TRP A C 1
ATOM 820 O O . TRP A 1 102 ? 9.750 -13.988 -26.417 1.00 77.62 102 TRP A O 1
ATOM 830 N N . PRO A 1 103 ? 10.887 -15.152 -27.982 1.00 69.50 103 PRO A N 1
ATOM 831 C CA . PRO A 1 103 ? 11.963 -14.185 -28.048 1.00 69.50 103 PRO A CA 1
ATOM 832 C C . PRO A 1 103 ? 11.438 -12.802 -28.483 1.00 69.50 103 PRO A C 1
ATOM 834 O O . PRO A 1 103 ? 10.568 -12.713 -29.353 1.00 69.50 103 PRO A O 1
ATOM 837 N N . PRO A 1 104 ? 11.949 -11.714 -27.881 1.00 63.94 104 PRO A N 1
ATOM 838 C CA . PRO A 1 104 ? 11.509 -10.346 -28.154 1.00 63.94 104 PRO A CA 1
ATOM 839 C C . PRO A 1 104 ? 11.930 -9.853 -29.540 1.00 63.94 104 PRO A C 1
ATOM 841 O O . PRO A 1 104 ? 11.288 -8.981 -30.106 1.00 63.94 104 PRO A O 1
ATOM 844 N N . LEU A 1 105 ? 12.976 -10.427 -30.131 1.00 67.56 105 LEU A N 1
ATOM 845 C CA . LEU A 1 105 ? 13.417 -10.069 -31.473 1.00 67.56 105 LEU A CA 1
ATOM 846 C C . LEU A 1 105 ? 12.900 -11.097 -32.472 1.00 67.56 105 LEU A C 1
ATOM 848 O O . LEU A 1 105 ? 13.183 -12.291 -32.347 1.00 67.56 105 LEU A O 1
ATOM 852 N N . ASN A 1 106 ? 12.174 -10.613 -33.477 1.00 70.44 106 ASN A N 1
ATOM 853 C CA . ASN A 1 106 ? 11.891 -11.413 -34.656 1.00 70.44 106 ASN A CA 1
ATOM 854 C C . ASN A 1 106 ? 13.182 -11.675 -35.432 1.00 70.44 106 ASN A C 1
ATOM 856 O O . ASN A 1 106 ? 14.187 -10.966 -35.288 1.00 70.44 106 ASN A O 1
ATOM 860 N N . LYS A 1 107 ? 13.149 -12.709 -36.270 1.00 75.94 107 LYS A N 1
ATOM 861 C CA . LYS A 1 107 ? 14.263 -12.998 -37.165 1.00 75.94 107 LYS A CA 1
ATOM 862 C C . LYS A 1 107 ? 14.460 -11.827 -38.147 1.00 75.94 107 LYS A C 1
ATOM 864 O O . LYS A 1 107 ? 13.494 -11.139 -38.477 1.00 75.94 107 LYS A O 1
ATOM 869 N N . PRO A 1 108 ? 15.700 -11.560 -38.594 1.00 69.94 108 PRO A N 1
ATOM 870 C CA . PRO A 1 108 ? 16.028 -10.388 -39.416 1.00 69.94 108 PRO A CA 1
ATOM 871 C C . PRO A 1 108 ? 15.298 -10.315 -40.771 1.00 69.94 108 PRO A C 1
ATOM 873 O O . PRO A 1 108 ? 15.306 -9.266 -41.406 1.00 69.94 108 PRO A O 1
ATOM 876 N N . ASP A 1 109 ? 14.678 -11.407 -41.205 1.00 78.38 109 ASP A N 1
ATOM 877 C CA . ASP A 1 109 ? 13.863 -11.567 -42.409 1.00 78.38 109 ASP A CA 1
ATOM 878 C C . ASP A 1 109 ? 12.374 -11.214 -42.221 1.00 78.38 109 ASP A C 1
ATOM 880 O O . ASP A 1 109 ? 11.626 -11.158 -43.198 1.00 78.38 109 ASP A O 1
ATOM 884 N N . GLU A 1 110 ? 11.927 -10.927 -40.996 1.00 73.94 110 GLU A N 1
ATOM 885 C CA . GLU A 1 110 ? 10.537 -10.562 -40.719 1.00 73.94 110 GLU A CA 1
ATOM 886 C C . GLU A 1 110 ? 10.305 -9.036 -40.765 1.00 73.94 110 GLU A C 1
ATOM 888 O O . GLU A 1 110 ? 11.147 -8.248 -40.329 1.00 73.94 110 GLU A O 1
ATOM 893 N N . PRO A 1 111 ? 9.134 -8.578 -41.250 1.00 74.88 111 PRO A N 1
ATOM 894 C CA . PRO A 1 111 ? 8.857 -7.157 -41.483 1.00 74.88 111 PRO A CA 1
ATOM 895 C C . PRO A 1 111 ? 8.690 -6.327 -40.200 1.00 74.88 111 PRO A C 1
ATOM 897 O O . PRO A 1 111 ? 8.637 -5.099 -40.263 1.00 74.88 111 PRO A O 1
ATOM 900 N N . VAL A 1 112 ? 8.578 -6.970 -39.035 1.00 74.88 112 VAL A N 1
ATOM 901 C CA . VAL A 1 112 ? 8.345 -6.300 -37.752 1.00 74.88 112 VAL A CA 1
ATOM 902 C C . VAL A 1 112 ? 9.569 -6.488 -36.867 1.00 74.88 112 VAL A C 1
ATOM 904 O O . VAL A 1 112 ? 9.933 -7.613 -36.545 1.00 74.88 112 VAL A O 1
ATOM 907 N N . ALA A 1 113 ? 10.188 -5.384 -36.443 1.00 67.12 113 ALA A N 1
ATOM 908 C CA . ALA A 1 113 ? 11.421 -5.403 -35.650 1.00 67.12 113 ALA A CA 1
ATOM 909 C C . ALA A 1 113 ? 11.250 -5.972 -34.227 1.00 67.12 113 ALA A C 1
ATOM 911 O O . ALA A 1 113 ? 12.244 -6.319 -33.590 1.00 67.12 113 ALA A O 1
ATOM 912 N N . PHE A 1 114 ? 10.011 -6.046 -33.739 1.00 71.56 114 PHE A N 1
ATOM 913 C CA . PHE A 1 114 ? 9.655 -6.510 -32.403 1.00 71.56 114 PHE A CA 1
ATOM 914 C C . PHE A 1 114 ? 8.757 -7.737 -32.498 1.00 71.56 114 PHE A C 1
ATOM 916 O O . PHE A 1 114 ? 7.797 -7.766 -33.272 1.00 71.56 114 PHE A O 1
ATOM 923 N N . GLY A 1 115 ? 9.068 -8.740 -31.691 1.00 74.19 115 GLY A N 1
ATOM 924 C CA . GLY A 1 115 ? 8.303 -9.966 -31.596 1.00 74.19 115 GLY A CA 1
ATOM 925 C C . GLY A 1 115 ? 7.016 -9.801 -30.791 1.00 74.19 115 GLY A C 1
ATOM 926 O O . GLY A 1 115 ? 6.824 -8.809 -30.081 1.00 74.19 115 GLY A O 1
ATOM 927 N N . PRO A 1 116 ? 6.114 -10.795 -30.845 1.00 73.44 116 PRO A N 1
ATOM 928 C CA . PRO A 1 116 ? 4.849 -10.776 -30.108 1.00 73.44 116 PRO A CA 1
ATOM 929 C C . PRO A 1 116 ? 5.030 -10.535 -28.601 1.00 73.44 116 PRO A C 1
ATOM 931 O O . PRO A 1 116 ? 4.212 -9.866 -27.970 1.00 73.44 116 PRO A O 1
ATOM 934 N N . ALA A 1 117 ? 6.128 -11.041 -28.031 1.00 71.00 117 ALA A N 1
ATOM 935 C CA . ALA A 1 117 ? 6.480 -10.842 -26.631 1.00 71.00 117 ALA A CA 1
ATOM 936 C C . ALA A 1 117 ? 6.691 -9.366 -26.281 1.00 71.00 117 ALA A C 1
ATOM 938 O O . ALA A 1 117 ? 6.186 -8.910 -25.257 1.00 71.00 117 ALA A O 1
ATOM 939 N N . ASP A 1 118 ? 7.365 -8.598 -27.138 1.00 69.06 118 ASP A N 1
ATOM 940 C CA . ASP A 1 118 ? 7.629 -7.182 -26.881 1.00 69.06 118 ASP A CA 1
ATOM 941 C C . ASP A 1 118 ? 6.338 -6.364 -26.824 1.00 69.06 118 ASP A C 1
ATOM 943 O O . ASP A 1 118 ? 6.192 -5.516 -25.944 1.00 69.06 118 ASP A O 1
ATOM 947 N N . TYR A 1 119 ? 5.353 -6.663 -27.675 1.00 72.38 119 TYR A N 1
ATOM 948 C CA . TYR A 1 119 ? 4.043 -6.007 -27.621 1.00 72.38 119 TYR A CA 1
ATOM 949 C C . TYR A 1 119 ? 3.258 -6.365 -26.356 1.00 72.38 119 TYR A C 1
ATOM 951 O O . TYR A 1 119 ? 2.653 -5.487 -25.733 1.0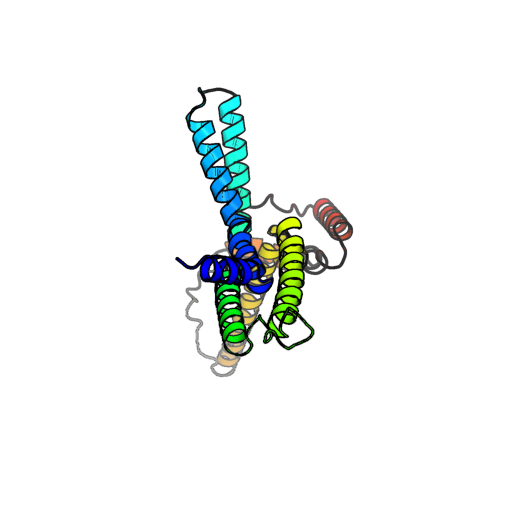0 72.38 119 TYR A O 1
ATOM 959 N N . ILE A 1 120 ? 3.291 -7.636 -25.944 1.00 76.00 120 ILE A N 1
ATOM 960 C CA . ILE A 1 120 ? 2.642 -8.092 -24.708 1.00 76.00 120 ILE A CA 1
ATOM 961 C C . ILE A 1 120 ? 3.279 -7.404 -23.497 1.00 76.00 120 ILE A C 1
ATOM 963 O O . ILE A 1 120 ? 2.565 -6.883 -22.637 1.00 76.00 120 ILE A O 1
ATOM 967 N N . PHE A 1 121 ? 4.610 -7.350 -23.438 1.00 71.50 121 PHE A N 1
ATOM 968 C CA . PHE A 1 121 ? 5.317 -6.721 -22.328 1.00 71.50 121 PHE A CA 1
ATOM 969 C C . PHE A 1 121 ? 5.176 -5.205 -22.309 1.00 71.50 121 PHE A C 1
ATOM 971 O O . PHE A 1 121 ? 5.037 -4.635 -21.229 1.00 71.50 121 PHE A O 1
ATOM 978 N N . LEU A 1 122 ? 5.141 -4.549 -23.469 1.00 71.31 122 LEU A N 1
ATOM 979 C CA . LEU A 1 122 ? 4.878 -3.114 -23.563 1.00 71.31 122 LEU A CA 1
ATOM 980 C C . LEU A 1 122 ? 3.459 -2.795 -23.070 1.00 71.31 122 LEU A C 1
ATOM 982 O O . LEU A 1 122 ? 3.283 -1.907 -22.234 1.00 71.31 122 LEU A O 1
ATOM 986 N N . GLY A 1 123 ? 2.455 -3.572 -23.492 1.00 75.38 123 GLY A N 1
ATOM 987 C CA . GLY A 1 123 ? 1.080 -3.446 -22.999 1.00 75.38 123 GLY A CA 1
ATOM 988 C C . GLY A 1 123 ? 0.969 -3.658 -21.484 1.00 75.38 123 GLY A C 1
ATOM 989 O O . GLY A 1 123 ? 0.364 -2.845 -20.781 1.00 75.38 123 GLY A O 1
ATOM 990 N N . GLN A 1 124 ? 1.607 -4.705 -20.952 1.00 76.44 124 GLN A N 1
ATOM 991 C CA . GLN A 1 124 ? 1.662 -4.951 -19.507 1.00 76.44 124 GLN A CA 1
ATOM 992 C C . GLN A 1 124 ? 2.382 -3.824 -18.757 1.00 76.44 124 GLN A C 1
ATOM 994 O O . GLN A 1 124 ? 1.901 -3.378 -17.715 1.00 76.44 124 GLN A O 1
ATOM 999 N N . GLY A 1 125 ? 3.494 -3.323 -19.293 1.00 71.00 125 GLY A N 1
ATOM 1000 C CA . GLY A 1 125 ? 4.273 -2.247 -18.692 1.00 71.00 125 GLY A CA 1
ATOM 1001 C C . GLY A 1 125 ? 3.506 -0.941 -18.583 1.00 71.00 125 GLY A C 1
ATOM 1002 O O . GLY A 1 125 ? 3.546 -0.299 -17.531 1.00 71.00 125 GLY A O 1
ATOM 1003 N N . VAL A 1 126 ? 2.733 -0.585 -19.610 1.00 74.81 126 VAL A N 1
ATOM 1004 C CA . VAL A 1 126 ? 1.833 0.575 -19.570 1.00 74.81 126 VAL A CA 1
ATOM 1005 C C . VAL A 1 126 ? 0.764 0.397 -18.491 1.00 74.81 126 VAL A C 1
ATOM 1007 O O . VAL A 1 126 ? 0.583 1.290 -17.663 1.00 74.81 126 VAL A O 1
ATOM 1010 N N . LEU A 1 127 ? 0.097 -0.762 -18.434 1.00 77.06 127 LEU A N 1
ATOM 1011 C CA . LEU A 1 127 ? -0.948 -1.027 -17.436 1.00 77.06 127 LEU A CA 1
ATOM 1012 C C . LEU A 1 127 ? -0.408 -1.014 -16.003 1.00 77.06 127 LEU A C 1
ATOM 1014 O O . LEU A 1 127 ? -1.041 -0.453 -15.108 1.00 77.06 127 LEU A O 1
ATOM 1018 N N . ILE A 1 128 ? 0.772 -1.591 -15.777 1.00 73.56 128 ILE A N 1
ATOM 1019 C CA . ILE A 1 128 ? 1.408 -1.603 -14.458 1.00 73.56 128 ILE A CA 1
ATOM 1020 C C . ILE A 1 128 ? 1.882 -0.206 -14.078 1.00 73.56 128 ILE A C 1
ATOM 1022 O O . ILE A 1 128 ? 1.671 0.207 -12.941 1.00 73.56 128 ILE A O 1
ATOM 1026 N N . THR A 1 129 ? 2.464 0.549 -15.010 1.00 67.81 129 THR A N 1
ATOM 1027 C CA . THR A 1 129 ? 2.864 1.941 -14.764 1.00 67.81 129 THR A CA 1
ATOM 1028 C C . THR A 1 129 ? 1.651 2.789 -14.410 1.00 67.81 129 THR A C 1
ATOM 1030 O O . THR A 1 129 ? 1.697 3.523 -13.426 1.00 67.81 129 THR A O 1
ATOM 1033 N N . LEU A 1 130 ? 0.540 2.636 -15.133 1.00 71.44 130 LEU A N 1
ATOM 1034 C CA . LEU A 1 130 ? -0.715 3.319 -14.834 1.00 71.44 130 LEU A CA 1
ATOM 1035 C C . LEU A 1 130 ? -1.255 2.913 -13.456 1.00 71.44 130 LEU A C 1
ATOM 1037 O O . LEU A 1 130 ? -1.609 3.771 -12.651 1.00 71.44 130 LEU A O 1
ATOM 1041 N N . PHE A 1 131 ? -1.257 1.616 -13.143 1.00 71.56 131 PHE A N 1
ATOM 1042 C CA . PHE A 1 131 ? -1.677 1.109 -11.839 1.00 71.56 131 PHE A CA 1
ATOM 1043 C C . PHE A 1 131 ? -0.808 1.667 -10.707 1.00 71.56 131 PHE A C 1
ATOM 1045 O O . PHE A 1 131 ? -1.335 2.175 -9.718 1.00 71.56 131 PHE A O 1
ATOM 1052 N N . VAL A 1 132 ? 0.519 1.619 -10.841 1.00 69.56 132 VAL A N 1
ATOM 1053 C CA . VAL A 1 132 ? 1.464 2.171 -9.863 1.00 69.56 132 VAL A CA 1
ATOM 1054 C C . VAL A 1 132 ? 1.264 3.675 -9.738 1.00 69.56 132 VAL A C 1
ATOM 1056 O O . VAL A 1 132 ? 1.156 4.161 -8.616 1.00 69.56 132 VAL A O 1
ATOM 1059 N N . ALA A 1 133 ? 1.145 4.404 -10.847 1.00 66.50 133 ALA A N 1
ATOM 1060 C CA . ALA A 1 133 ? 0.894 5.838 -10.841 1.00 66.50 133 ALA A CA 1
ATOM 1061 C C . ALA A 1 133 ? -0.385 6.156 -10.060 1.00 66.50 133 ALA A C 1
ATOM 1063 O O . ALA A 1 133 ? -0.325 6.942 -9.121 1.00 66.50 133 ALA A O 1
ATOM 1064 N N . ILE A 1 134 ? -1.505 5.485 -10.340 1.00 64.44 134 ILE A N 1
ATOM 1065 C CA . ILE A 1 134 ? -2.785 5.680 -9.638 1.00 64.44 134 ILE A CA 1
ATOM 1066 C C . ILE A 1 134 ? -2.672 5.314 -8.148 1.00 64.44 134 ILE A C 1
ATOM 1068 O O . ILE A 1 134 ? -3.134 6.050 -7.272 1.00 64.44 134 ILE A O 1
ATOM 1072 N N . THR A 1 135 ? -2.037 4.188 -7.828 1.00 61.69 135 THR A N 1
ATOM 1073 C CA . THR A 1 135 ? -2.008 3.659 -6.454 1.00 61.69 135 THR A CA 1
ATOM 1074 C C . THR A 1 135 ? -1.008 4.409 -5.567 1.00 61.69 135 THR A C 1
ATOM 1076 O O . THR A 1 135 ? -1.276 4.650 -4.392 1.00 61.69 135 THR A O 1
ATOM 1079 N N . VAL A 1 136 ? 0.140 4.814 -6.113 1.00 63.66 136 VAL A N 1
ATOM 1080 C CA . VAL A 1 136 ? 1.186 5.549 -5.384 1.00 63.66 136 VAL A CA 1
ATOM 1081 C C . VAL A 1 136 ? 0.843 7.033 -5.264 1.00 63.66 136 VAL A C 1
ATOM 1083 O O . VAL A 1 136 ? 1.071 7.611 -4.201 1.00 63.66 136 VAL A O 1
ATOM 1086 N N . SER A 1 137 ? 0.278 7.655 -6.307 1.00 55.88 137 SER A N 1
ATOM 1087 C CA . SER A 1 137 ? -0.068 9.087 -6.270 1.00 55.88 137 SER A CA 1
ATOM 1088 C C . SER A 1 137 ? -1.270 9.388 -5.375 1.00 55.88 137 SER A C 1
ATOM 1090 O O . SER A 1 137 ? -1.298 10.432 -4.727 1.00 55.88 137 SER A O 1
ATOM 1092 N N . SER A 1 138 ? -2.236 8.471 -5.272 1.00 59.91 138 SER A N 1
ATOM 1093 C CA . SER A 1 138 ? -3.482 8.739 -4.545 1.00 59.91 138 SER A CA 1
ATOM 1094 C C . SER A 1 138 ? -3.356 8.672 -3.020 1.00 59.91 138 SER A C 1
ATOM 1096 O O . SER A 1 138 ? -4.241 9.166 -2.321 1.00 59.91 138 SER A O 1
ATOM 1098 N N . GLY A 1 139 ? -2.303 8.043 -2.470 1.00 62.34 139 GLY A N 1
ATOM 1099 C CA . GLY A 1 139 ? -2.185 7.804 -1.019 1.00 62.34 139 GLY A CA 1
ATOM 1100 C C . GLY A 1 139 ? -3.358 6.991 -0.442 1.00 62.34 139 GLY A C 1
ATOM 1101 O O . GLY A 1 139 ? -3.610 6.996 0.766 1.00 62.34 139 GLY A O 1
ATOM 1102 N N . ARG A 1 140 ? -4.103 6.315 -1.320 1.00 66.12 140 ARG A N 1
ATOM 1103 C CA . ARG A 1 140 ? -5.323 5.567 -1.041 1.00 66.12 140 ARG A CA 1
ATOM 1104 C C . ARG A 1 140 ? -5.113 4.113 -1.449 1.00 66.12 140 ARG A C 1
ATOM 1106 O O . ARG A 1 140 ? -4.261 3.784 -2.267 1.00 66.12 140 ARG A O 1
ATOM 1113 N N . SER A 1 141 ? -5.884 3.209 -0.852 1.00 68.12 141 SER A N 1
ATOM 1114 C CA . SER A 1 141 ? -5.948 1.829 -1.352 1.00 68.12 141 SER A CA 1
ATOM 1115 C C . SER A 1 141 ? -6.499 1.791 -2.781 1.00 68.12 141 SER A C 1
ATOM 1117 O O . SER A 1 141 ? -7.181 2.722 -3.203 1.00 68.12 141 SER A O 1
ATOM 1119 N N . THR A 1 142 ? -6.333 0.660 -3.471 1.00 64.19 142 THR A N 1
ATOM 1120 C CA . THR A 1 142 ? -6.963 0.375 -4.781 1.00 64.19 142 THR A CA 1
ATOM 1121 C C . THR A 1 142 ? -8.484 0.563 -4.793 1.00 64.19 142 THR A C 1
ATOM 1123 O O . THR A 1 142 ? -9.095 0.705 -5.841 1.00 64.19 142 THR A O 1
ATOM 1126 N N . SER A 1 143 ? -9.100 0.588 -3.613 1.00 67.12 143 SER A N 1
ATOM 1127 C CA . SER A 1 143 ? -10.522 0.850 -3.411 1.00 67.12 143 SER A CA 1
ATOM 1128 C C . SER A 1 143 ? -10.857 2.296 -3.018 1.00 67.12 143 SER A C 1
ATOM 1130 O O . SER A 1 143 ? -11.915 2.530 -2.443 1.00 67.12 143 SER A O 1
ATOM 1132 N N . GLY A 1 144 ? -9.932 3.243 -3.200 1.00 67.06 144 GLY A N 1
ATOM 1133 C CA . GLY A 1 144 ? -10.106 4.659 -2.850 1.00 67.06 144 GLY A CA 1
ATOM 1134 C C . GLY A 1 144 ? -10.050 4.978 -1.350 1.00 67.06 144 GLY A C 1
ATOM 1135 O O . GLY A 1 144 ? -10.187 6.135 -0.959 1.00 67.06 144 GLY A O 1
ATOM 1136 N N . ARG A 1 145 ? -9.828 3.982 -0.482 1.00 72.00 145 ARG A N 1
ATOM 1137 C CA . ARG A 1 145 ? -9.881 4.172 0.981 1.00 72.00 145 ARG A CA 1
ATOM 1138 C C . ARG A 1 145 ? -8.612 4.776 1.556 1.00 72.00 145 ARG A C 1
ATOM 1140 O O . ARG A 1 145 ? -7.515 4.353 1.182 1.00 72.00 145 ARG A O 1
ATOM 1147 N N . THR A 1 146 ? -8.769 5.675 2.520 1.00 77.06 146 THR A N 1
ATOM 1148 C CA . THR A 1 146 ? -7.650 6.227 3.295 1.00 77.06 146 THR A CA 1
ATOM 1149 C C . THR A 1 146 ? -7.147 5.215 4.346 1.00 77.06 146 THR A C 1
ATOM 1151 O O . THR A 1 146 ? -7.906 4.340 4.774 1.00 77.06 146 THR A O 1
ATOM 1154 N N . PRO A 1 147 ? -5.880 5.288 4.803 1.00 76.25 147 PRO A N 1
ATOM 1155 C CA . PRO A 1 147 ? -5.372 4.393 5.852 1.00 76.25 147 PRO A CA 1
ATOM 1156 C C . PRO A 1 147 ? -6.237 4.360 7.133 1.00 76.25 147 PRO A C 1
ATOM 1158 O O . PRO A 1 147 ? -6.503 3.262 7.628 1.00 76.25 147 PRO A O 1
ATOM 1161 N N . PRO A 1 148 ? -6.732 5.509 7.646 1.00 73.38 148 PRO A N 1
ATOM 1162 C CA . PRO A 1 148 ? -7.714 5.566 8.731 1.00 73.38 148 PRO A CA 1
ATOM 1163 C C . PRO A 1 148 ? -8.932 4.654 8.511 1.00 73.38 148 PRO A C 1
ATOM 1165 O O . PRO A 1 148 ? -9.238 3.813 9.358 1.00 73.38 148 PRO A O 1
ATOM 1168 N N . GLU A 1 149 ? -9.578 4.750 7.347 1.00 74.94 149 GLU A N 1
ATOM 1169 C CA . GLU A 1 149 ? -10.772 3.965 7.001 1.00 74.94 149 GLU A CA 1
ATOM 1170 C C . GLU A 1 149 ? -10.487 2.461 6.932 1.00 74.94 149 GLU A C 1
ATOM 1172 O O . GLU A 1 149 ? -11.307 1.646 7.361 1.00 74.94 149 GLU A O 1
ATOM 1177 N N . ILE A 1 150 ? -9.316 2.078 6.412 1.00 77.25 150 ILE A N 1
ATOM 1178 C CA . ILE A 1 150 ? -8.903 0.671 6.322 1.00 77.25 150 ILE A CA 1
ATOM 1179 C C . ILE A 1 150 ? -8.791 0.061 7.722 1.00 77.25 150 ILE A C 1
ATOM 1181 O O . ILE A 1 150 ? -9.293 -1.043 7.950 1.00 77.25 150 ILE A O 1
ATOM 1185 N N . ILE A 1 151 ? -8.187 0.789 8.667 1.00 75.50 151 ILE A N 1
ATOM 1186 C CA . ILE A 1 151 ? -8.027 0.340 10.056 1.00 75.50 151 ILE A CA 1
ATOM 1187 C C . ILE A 1 151 ? -9.389 0.191 10.737 1.00 75.50 151 ILE A C 1
ATOM 1189 O O . ILE A 1 151 ? -9.639 -0.836 11.371 1.00 75.50 151 ILE A O 1
ATOM 1193 N N . VAL A 1 152 ? -10.282 1.179 10.599 1.00 76.12 152 VAL A N 1
ATOM 1194 C CA . VAL A 1 152 ? -11.624 1.097 11.203 1.00 76.12 152 VAL A CA 1
ATOM 1195 C C . VAL A 1 152 ? -12.372 -0.106 10.637 1.00 76.12 152 VAL A C 1
ATOM 1197 O O . VAL A 1 152 ? -12.898 -0.917 11.395 1.00 76.12 152 VAL A O 1
ATOM 1200 N N . ARG A 1 153 ? -12.329 -0.314 9.318 1.00 80.06 153 ARG A N 1
ATOM 1201 C CA . ARG A 1 153 ? -12.981 -1.464 8.683 1.00 80.06 153 ARG A CA 1
ATOM 1202 C C . ARG A 1 153 ? -12.421 -2.806 9.155 1.00 80.06 153 ARG A C 1
ATOM 1204 O O . ARG A 1 153 ? -13.190 -3.749 9.343 1.00 80.06 153 ARG A O 1
ATOM 1211 N N . GLN A 1 154 ? -11.104 -2.922 9.327 1.00 79.25 154 GLN A N 1
ATOM 1212 C CA . GLN A 1 154 ? -10.492 -4.133 9.883 1.00 79.25 154 GLN A CA 1
ATOM 1213 C C . GLN A 1 154 ? -10.990 -4.396 11.308 1.00 79.25 154 GLN A C 1
ATOM 1215 O O . GLN A 1 154 ? -11.422 -5.510 11.597 1.00 79.25 154 GLN A O 1
ATOM 1220 N N . ARG A 1 155 ? -11.038 -3.366 12.163 1.00 77.81 155 ARG A N 1
ATOM 1221 C CA . ARG A 1 155 ? -11.564 -3.491 13.532 1.00 77.81 155 ARG A CA 1
ATOM 1222 C C . ARG A 1 155 ? -13.037 -3.886 13.562 1.00 77.81 155 ARG A C 1
ATOM 1224 O O . ARG A 1 155 ? -13.392 -4.778 14.327 1.00 77.81 155 ARG A O 1
ATOM 1231 N N . VAL A 1 156 ? -13.871 -3.286 12.711 1.00 76.75 156 VAL A N 1
ATOM 1232 C CA . VAL A 1 156 ? -15.291 -3.656 12.566 1.00 76.75 156 VAL A CA 1
ATOM 1233 C C . VAL A 1 156 ? -15.413 -5.133 12.181 1.00 76.75 156 VAL A C 1
ATOM 1235 O O . VAL A 1 156 ? -16.130 -5.885 12.835 1.00 76.75 156 VAL A O 1
ATOM 1238 N N . ARG A 1 157 ? -14.643 -5.592 11.184 1.00 80.75 157 ARG A N 1
ATOM 1239 C CA . ARG A 1 157 ? -14.637 -7.006 10.768 1.00 80.75 157 ARG A CA 1
ATOM 1240 C C . ARG A 1 157 ? -14.206 -7.949 11.888 1.00 80.75 157 ARG A C 1
ATOM 1242 O O . ARG A 1 157 ? -14.798 -9.018 12.043 1.00 80.75 157 ARG A O 1
ATOM 1249 N N . ASP A 1 158 ? -13.182 -7.588 12.650 1.00 79.12 158 ASP A N 1
ATOM 1250 C CA . ASP A 1 158 ? -12.710 -8.405 13.767 1.00 79.12 158 ASP A CA 1
ATOM 1251 C C . ASP A 1 158 ? -13.721 -8.433 14.915 1.00 79.12 158 ASP A C 1
ATOM 1253 O O . ASP A 1 158 ? -13.944 -9.492 15.505 1.00 79.12 158 ASP A O 1
ATOM 1257 N N . HIS A 1 159 ? -14.387 -7.310 15.186 1.00 78.31 159 HIS A N 1
ATOM 1258 C CA . HIS A 1 159 ? -15.489 -7.238 16.138 1.00 78.31 159 HIS A CA 1
ATOM 1259 C C . HIS A 1 159 ? -16.652 -8.146 15.712 1.00 78.31 159 HIS A C 1
ATOM 1261 O O . HIS A 1 159 ? -17.080 -8.998 16.489 1.00 78.31 159 HIS A O 1
ATOM 1267 N N . ASP A 1 160 ? -17.090 -8.072 14.454 1.00 78.75 160 ASP A N 1
ATOM 1268 C CA . ASP A 1 160 ? -18.157 -8.927 13.921 1.00 78.75 160 ASP A CA 1
ATOM 1269 C C . ASP A 1 160 ? -17.792 -10.417 13.981 1.00 78.75 160 ASP A C 1
ATOM 1271 O O . ASP A 1 160 ? -18.618 -11.265 14.328 1.00 78.75 160 ASP A O 1
ATOM 1275 N N . ARG A 1 161 ? -16.533 -10.764 13.678 1.00 84.44 161 ARG A N 1
ATOM 1276 C CA . ARG A 1 161 ? -16.021 -12.137 13.821 1.00 84.44 161 ARG A CA 1
ATOM 1277 C C . ARG A 1 161 ? -16.081 -12.609 15.271 1.00 84.44 161 ARG A C 1
ATOM 1279 O O . ARG A 1 161 ? -16.456 -13.758 15.512 1.00 84.44 161 ARG A O 1
ATOM 1286 N N . ARG A 1 162 ? -15.736 -11.749 16.233 1.00 80.12 162 ARG A N 1
ATOM 1287 C CA . ARG A 1 162 ? -15.820 -12.055 17.670 1.00 80.12 162 ARG A CA 1
ATOM 1288 C C . ARG A 1 162 ? -17.270 -12.227 18.118 1.00 80.12 162 ARG A C 1
ATOM 1290 O O . ARG A 1 162 ? -17.569 -13.237 18.746 1.00 80.12 162 ARG A O 1
ATOM 1297 N N . LEU A 1 163 ? -18.181 -11.341 17.715 1.00 80.25 163 LEU A N 1
ATOM 1298 C CA . LEU A 1 163 ? -19.613 -11.468 18.011 1.00 80.25 163 LEU A CA 1
ATOM 1299 C C . LEU A 1 163 ? -20.204 -12.767 17.454 1.00 80.25 163 LEU A C 1
ATOM 1301 O O . LEU A 1 163 ? -20.924 -13.473 18.156 1.00 80.25 163 LEU A O 1
ATOM 1305 N N . LYS A 1 164 ? -19.864 -13.138 16.212 1.00 90.44 164 LYS A N 1
ATOM 1306 C CA . LYS A 1 164 ? -20.292 -14.420 15.628 1.00 90.44 164 LYS A CA 1
ATOM 1307 C C . LYS A 1 164 ? -19.776 -15.617 16.431 1.00 90.44 164 LYS A C 1
ATOM 1309 O O . LYS A 1 164 ? -20.508 -16.592 16.594 1.00 9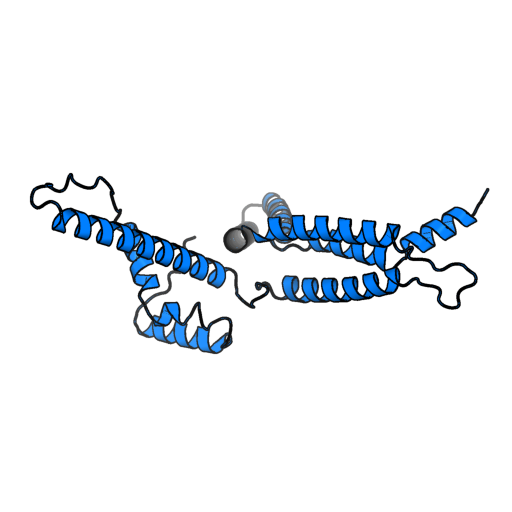0.44 164 LYS A O 1
ATOM 1314 N N . LYS A 1 165 ? -18.542 -15.557 16.948 1.00 86.69 165 LYS A N 1
ATOM 1315 C CA . LYS A 1 165 ? -18.000 -16.596 17.841 1.00 86.69 165 LYS A CA 1
ATOM 1316 C C . LYS A 1 165 ? -18.752 -16.646 19.174 1.00 86.69 165 LYS A C 1
ATOM 1318 O O . LYS A 1 165 ? -19.092 -17.741 19.606 1.00 86.69 165 LYS A O 1
ATOM 1323 N N . LEU A 1 166 ? -19.065 -15.498 19.777 1.00 81.00 166 LEU A N 1
ATOM 1324 C CA . LEU A 1 166 ? -19.836 -15.427 21.024 1.00 81.00 166 LEU A CA 1
ATOM 1325 C C . LEU A 1 166 ? -21.233 -16.029 20.862 1.00 81.00 166 LEU A C 1
ATOM 1327 O O . LEU A 1 166 ? -21.579 -16.937 21.608 1.00 81.00 166 LEU A O 1
ATOM 1331 N N . LYS A 1 167 ? -21.966 -15.650 19.808 1.00 88.69 167 LYS A N 1
ATOM 1332 C CA . LYS A 1 167 ? -23.283 -16.235 19.499 1.00 88.69 167 LYS A CA 1
ATOM 1333 C C . LYS A 1 167 ? -23.224 -17.754 19.311 1.00 88.69 167 LYS A C 1
ATOM 1335 O O . LYS A 1 167 ? -24.129 -18.468 19.731 1.00 88.69 167 LYS A O 1
ATOM 1340 N N . ARG A 1 168 ? -22.154 -18.274 18.692 1.00 89.38 168 ARG A N 1
ATOM 1341 C CA . ARG A 1 168 ? -21.941 -19.729 18.574 1.00 89.38 168 ARG A CA 1
ATOM 1342 C C . ARG A 1 168 ? -21.720 -20.383 19.938 1.00 89.38 168 ARG A C 1
ATOM 1344 O O . ARG A 1 168 ? -22.287 -21.441 20.184 1.00 89.38 168 ARG A O 1
ATOM 1351 N N . ILE A 1 169 ? -20.932 -19.764 20.817 1.00 83.19 169 ILE A N 1
ATOM 1352 C CA . ILE A 1 169 ? -20.682 -20.270 22.175 1.00 83.19 169 ILE A CA 1
ATOM 1353 C C . ILE A 1 169 ? -21.971 -20.247 23.003 1.00 83.19 169 ILE A C 1
ATOM 1355 O O . ILE A 1 169 ? -22.279 -21.233 23.664 1.00 83.19 169 ILE A O 1
ATOM 1359 N N . GLU A 1 170 ? -22.745 -19.165 22.940 1.00 85.50 170 GLU A N 1
ATOM 1360 C CA . GLU A 1 170 ? -24.041 -19.043 23.618 1.00 85.50 170 GLU A CA 1
ATOM 1361 C C . GLU A 1 170 ? -25.037 -20.089 23.131 1.00 85.50 170 GLU A C 1
ATOM 1363 O O . GLU A 1 170 ? -25.652 -20.757 23.955 1.00 85.50 170 GLU A O 1
ATOM 1368 N N . LYS A 1 171 ? -25.135 -20.316 21.815 1.00 88.50 171 LYS A N 1
ATOM 1369 C CA . LYS A 1 171 ? -25.999 -21.365 21.258 1.00 88.50 171 LYS A CA 1
ATOM 1370 C C . LYS A 1 171 ? -25.624 -22.754 21.786 1.00 88.50 171 LYS A C 1
ATOM 1372 O O . LYS A 1 171 ? -26.508 -23.526 22.136 1.00 88.50 171 LYS A O 1
ATOM 1377 N N . VAL A 1 172 ? -24.326 -23.053 21.886 1.00 83.56 172 VAL A N 1
ATOM 1378 C CA . VAL A 1 172 ? -23.825 -24.320 22.453 1.00 83.56 172 VAL A CA 1
ATOM 1379 C C . VAL A 1 172 ? -24.088 -24.409 23.961 1.00 83.56 172 VAL A C 1
ATOM 1381 O O . VAL A 1 172 ? -24.376 -25.486 24.474 1.00 83.56 172 VAL A O 1
ATOM 1384 N N . ARG A 1 173 ? -24.004 -23.295 24.698 1.00 79.44 173 ARG A N 1
ATOM 1385 C CA . ARG A 1 173 ? -24.373 -23.258 26.123 1.00 79.44 173 ARG A CA 1
ATOM 1386 C C . ARG A 1 173 ? -25.869 -23.491 26.317 1.00 79.44 173 ARG A C 1
ATOM 1388 O O . ARG A 1 173 ? -26.229 -24.305 27.156 1.00 79.44 173 ARG A O 1
ATOM 1395 N N . ALA A 1 174 ? -26.711 -22.833 25.524 1.00 80.94 174 ALA A N 1
ATOM 1396 C CA . ALA A 1 174 ? -28.161 -22.993 25.563 1.00 80.94 174 ALA A CA 1
ATOM 1397 C C . ALA A 1 174 ? -28.581 -24.427 25.215 1.00 80.94 174 ALA A C 1
ATOM 1399 O O . ALA A 1 174 ? -29.397 -25.005 25.923 1.00 80.94 174 ALA A O 1
ATOM 1400 N N . SER A 1 175 ? -27.971 -25.038 24.189 1.00 82.56 175 SER A N 1
ATOM 1401 C CA . SER A 1 175 ? -28.242 -26.440 23.855 1.00 82.56 175 SER A CA 1
ATOM 1402 C C . SER A 1 175 ? -27.840 -27.379 24.993 1.00 82.56 175 SER A C 1
ATOM 1404 O O . SER A 1 175 ? -28.611 -28.257 25.344 1.00 82.56 175 SER A O 1
ATOM 1406 N N . ARG A 1 176 ? -26.672 -27.168 25.621 1.00 79.56 176 ARG A N 1
ATOM 1407 C CA . ARG A 1 176 ? -26.223 -27.979 26.768 1.00 79.56 176 ARG A CA 1
ATOM 1408 C C . ARG A 1 176 ? -27.125 -27.817 27.991 1.00 79.56 176 ARG A C 1
ATOM 1410 O O . ARG A 1 176 ? -27.429 -28.812 28.627 1.00 79.56 176 ARG A O 1
ATOM 1417 N N . ALA A 1 177 ? -27.570 -26.597 28.292 1.00 75.12 177 ALA A N 1
ATOM 1418 C CA . ALA A 1 177 ? -28.495 -26.335 29.395 1.00 75.12 177 ALA A CA 1
ATOM 1419 C C . ALA A 1 177 ? -29.878 -26.971 29.167 1.00 75.12 177 ALA A C 1
ATOM 1421 O O . ALA A 1 177 ? -30.511 -27.412 30.118 1.00 75.12 177 ALA A O 1
ATOM 1422 N N . ALA A 1 178 ? -30.335 -27.042 27.913 1.00 79.69 178 ALA A N 1
ATOM 1423 C CA . ALA A 1 178 ? -31.583 -27.715 27.559 1.00 79.69 178 ALA A CA 1
ATOM 1424 C C . ALA A 1 178 ? -31.477 -29.249 27.641 1.00 79.69 178 ALA A C 1
ATOM 1426 O O . ALA A 1 178 ? -32.466 -29.912 27.928 1.00 79.69 178 ALA A O 1
ATOM 1427 N N . THR A 1 179 ? -30.296 -29.815 27.369 1.00 78.75 179 THR A N 1
ATOM 1428 C CA . THR A 1 179 ? -30.058 -31.268 27.431 1.00 78.75 179 THR A CA 1
ATOM 1429 C C . THR A 1 179 ? -29.726 -31.758 28.841 1.00 78.75 179 THR A C 1
ATOM 1431 O O . THR A 1 179 ? -29.982 -32.916 29.148 1.00 78.75 179 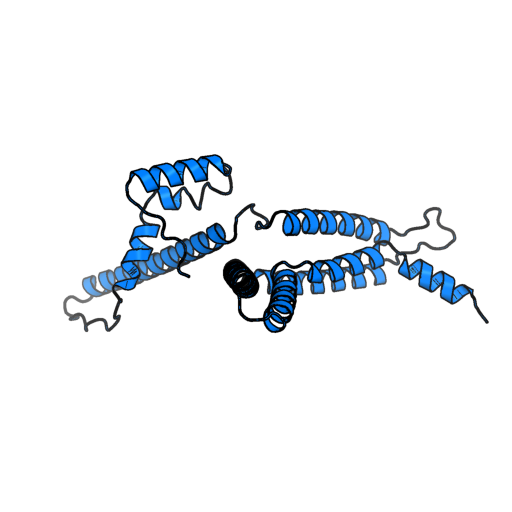THR A O 1
ATOM 1434 N N . ASP A 1 180 ? -29.169 -30.902 29.699 1.00 55.81 180 ASP A N 1
ATOM 1435 C CA . ASP A 1 180 ? -28.669 -31.296 31.014 1.00 55.81 180 ASP A CA 1
ATOM 1436 C C . ASP A 1 180 ? -29.091 -30.264 32.074 1.00 55.81 180 ASP A C 1
ATOM 1438 O O . ASP A 1 180 ? -28.452 -29.224 32.262 1.00 55.81 180 ASP A O 1
ATOM 1442 N N . SER A 1 181 ? -30.204 -30.534 32.765 1.00 54.59 181 SER A N 1
ATOM 1443 C CA . SER A 1 181 ? -30.822 -29.637 33.756 1.00 54.59 181 SER A CA 1
ATOM 1444 C C . SER A 1 181 ? -30.005 -29.457 35.047 1.00 54.59 181 SER A C 1
ATOM 1446 O O . SER A 1 181 ? -30.464 -28.784 35.970 1.00 54.59 181 SER A O 1
ATOM 1448 N N . SER A 1 182 ? -28.796 -30.029 35.139 1.00 54.72 182 SER A N 1
ATOM 1449 C CA . SER A 1 182 ? -28.018 -30.086 36.386 1.00 54.72 182 SER A CA 1
ATOM 1450 C C . SER A 1 182 ? -26.604 -29.489 36.324 1.00 54.72 182 SER A C 1
ATOM 1452 O O . SER A 1 182 ? -25.956 -29.342 37.367 1.00 54.72 182 SER A O 1
ATOM 1454 N N . ILE A 1 183 ? -26.101 -29.079 35.152 1.00 52.75 183 ILE A N 1
ATOM 1455 C CA . ILE A 1 183 ? -24.728 -28.557 35.061 1.00 52.75 183 ILE A CA 1
ATOM 1456 C C . ILE A 1 183 ? -24.671 -27.123 35.605 1.00 52.75 183 ILE A C 1
ATOM 1458 O O . ILE A 1 183 ? -24.945 -26.144 34.907 1.00 52.75 183 ILE A O 1
ATOM 1462 N N . ARG A 1 184 ? -24.234 -26.990 36.864 1.00 54.53 184 ARG A N 1
ATOM 1463 C CA . ARG A 1 184 ? -23.861 -25.702 37.465 1.00 54.53 184 ARG A CA 1
ATOM 1464 C C . ARG A 1 184 ? -22.810 -25.001 36.592 1.00 54.53 184 ARG A C 1
ATOM 1466 O O . ARG A 1 184 ? -21.784 -25.610 36.268 1.00 54.53 184 ARG A O 1
ATOM 1473 N N . PRO A 1 185 ? -23.000 -23.717 36.243 1.00 52.06 185 PRO A N 1
ATOM 1474 C CA . PRO A 1 185 ? -22.024 -22.974 35.462 1.00 52.06 185 PRO A CA 1
ATOM 1475 C C . PRO A 1 185 ? -20.726 -22.842 36.267 1.00 52.06 185 PRO A C 1
ATOM 1477 O O . PRO A 1 185 ? -20.635 -22.050 37.203 1.00 52.06 185 PRO A O 1
ATOM 1480 N N . LYS A 1 186 ? -19.690 -23.612 35.909 1.00 50.00 186 LYS A N 1
ATOM 1481 C CA . LYS A 1 186 ? -18.325 -23.340 36.374 1.00 50.00 186 LYS A CA 1
ATOM 1482 C C . LYS A 1 186 ? -17.947 -21.957 35.854 1.00 50.00 186 LYS A C 1
ATOM 1484 O O . LYS A 1 186 ? -17.838 -21.774 34.640 1.00 50.00 186 LYS A O 1
ATOM 1489 N N . GLY A 1 187 ? -17.805 -21.005 36.780 1.00 45.88 187 GLY A N 1
ATOM 1490 C CA . GLY A 1 187 ? -17.514 -19.599 36.517 1.00 45.88 187 GLY A CA 1
ATOM 1491 C C . GLY A 1 187 ? -16.509 -19.451 35.385 1.00 45.88 187 GLY A C 1
ATOM 1492 O O . GLY A 1 187 ? -15.368 -19.911 35.474 1.00 45.88 187 GLY A O 1
ATOM 1493 N N . SER A 1 188 ? -16.960 -18.872 34.272 1.00 45.97 188 SER A N 1
ATOM 1494 C CA . SER A 1 188 ? -16.104 -18.699 33.115 1.00 45.97 188 SER A CA 1
ATOM 1495 C C . SER A 1 188 ? -15.014 -17.701 33.479 1.00 45.97 188 SER A C 1
ATOM 1497 O O . SER A 1 188 ? -15.268 -16.503 33.528 1.00 45.97 188 SER A O 1
ATOM 1499 N N . ARG A 1 189 ? -13.788 -18.199 33.657 1.00 44.78 189 ARG A N 1
ATOM 1500 C CA . ARG A 1 189 ? -12.521 -17.444 33.718 1.00 44.78 189 ARG A CA 1
ATOM 1501 C C . ARG A 1 189 ? -12.210 -16.642 32.441 1.00 44.78 189 ARG A C 1
ATOM 1503 O O . ARG A 1 189 ? -11.062 -16.306 32.173 1.00 44.78 189 ARG A O 1
ATOM 1510 N N . LEU A 1 190 ? -13.210 -16.330 31.625 1.00 48.16 190 LEU A N 1
ATOM 1511 C CA . LEU A 1 190 ? -13.081 -15.320 30.591 1.00 48.16 190 LEU A CA 1
ATOM 1512 C C . LEU A 1 190 ? -13.275 -13.979 31.289 1.00 48.16 190 LEU A C 1
ATOM 1514 O O . LEU A 1 190 ? -14.381 -13.449 31.328 1.00 48.16 190 LEU A O 1
ATOM 1518 N N . GLY A 1 191 ? -12.190 -13.478 31.883 1.00 41.41 191 GLY A N 1
ATOM 1519 C CA . GLY A 1 191 ? -12.059 -12.076 32.250 1.00 41.41 191 GLY A CA 1
ATOM 1520 C C . GLY A 1 191 ? -12.215 -11.237 30.988 1.00 41.41 191 GLY A C 1
ATOM 1521 O O . GLY A 1 191 ? -11.242 -10.915 30.313 1.00 41.41 191 GLY A O 1
ATOM 1522 N N . PHE A 1 192 ? -13.461 -10.956 30.616 1.00 44.78 192 PHE A N 1
ATOM 1523 C CA . PHE A 1 192 ? -13.786 -9.951 29.626 1.00 44.78 192 PHE A CA 1
ATOM 1524 C C . PHE A 1 192 ? -13.541 -8.616 30.309 1.00 44.78 192 PHE A C 1
ATOM 1526 O O . PHE A 1 192 ? -14.374 -8.136 31.072 1.00 44.78 192 PHE A O 1
ATOM 1533 N N . SER A 1 193 ? -12.346 -8.065 30.093 1.00 44.94 193 SER A N 1
ATOM 1534 C CA . SER A 1 193 ? -12.074 -6.700 30.501 1.00 44.94 193 SER A CA 1
ATOM 1535 C C . SER A 1 193 ? -13.081 -5.791 29.799 1.00 44.94 193 SER A C 1
ATOM 1537 O O . SER A 1 193 ? -13.324 -5.876 28.592 1.00 44.94 193 SER A O 1
ATOM 1539 N N . THR A 1 194 ? -13.664 -4.907 30.588 1.00 45.50 194 THR A N 1
ATOM 1540 C CA . THR A 1 194 ? -14.559 -3.806 30.225 1.00 45.50 194 THR A CA 1
ATOM 1541 C C . THR A 1 194 ? -14.017 -2.890 29.111 1.00 45.50 194 THR A C 1
ATOM 1543 O O . THR A 1 194 ? -14.751 -2.072 28.574 1.00 45.50 194 THR A O 1
ATOM 1546 N N . GLN A 1 195 ? -12.771 -3.076 28.656 1.00 42.25 195 GLN A N 1
ATOM 1547 C CA . GLN A 1 195 ? -12.191 -2.393 27.491 1.00 42.25 195 GLN A CA 1
ATOM 1548 C C . GLN A 1 195 ? -12.795 -2.813 26.137 1.00 42.25 195 GLN A C 1
ATOM 1550 O O . GLN A 1 195 ? -12.557 -2.152 25.126 1.00 42.25 195 GLN A O 1
ATOM 1555 N N . VAL A 1 196 ? -13.567 -3.905 26.074 1.00 46.62 196 VAL A N 1
ATOM 1556 C CA . VAL A 1 196 ? -14.274 -4.306 24.840 1.00 46.62 196 VAL A CA 1
ATOM 1557 C C . VAL A 1 196 ? -15.518 -3.440 24.582 1.00 46.62 196 VAL A C 1
ATOM 1559 O O . VAL A 1 196 ? -15.962 -3.362 23.433 1.00 46.62 196 VAL A O 1
ATOM 1562 N N . ASP A 1 197 ? -16.048 -2.747 25.595 1.00 50.00 197 ASP A N 1
ATOM 1563 C CA . ASP A 1 197 ? -17.301 -1.995 25.467 1.00 50.00 197 ASP A CA 1
ATOM 1564 C C . ASP A 1 197 ? -17.148 -0.654 24.747 1.00 50.00 197 ASP A C 1
ATOM 1566 O O . ASP A 1 197 ? -18.016 -0.305 23.952 1.00 50.00 197 ASP A O 1
ATOM 1570 N N . GLU A 1 198 ? -16.031 0.060 24.899 1.00 48.38 198 GLU A N 1
ATOM 1571 C CA . GLU A 1 198 ? -15.865 1.357 24.226 1.00 48.38 198 GLU A CA 1
ATOM 1572 C C . GLU A 1 198 ? -15.759 1.194 22.702 1.00 48.38 198 GLU A C 1
ATOM 1574 O O . GLU A 1 198 ? -16.481 1.834 21.942 1.00 48.38 198 GLU A O 1
ATOM 1579 N N . LEU A 1 199 ? -14.943 0.249 22.224 1.00 46.28 199 LEU A N 1
ATOM 1580 C CA . LEU A 1 199 ? -14.876 -0.089 20.795 1.00 46.28 199 LEU A CA 1
ATOM 1581 C C . LEU A 1 199 ? -16.137 -0.820 20.301 1.00 46.28 199 LEU A C 1
ATOM 1583 O O . LEU A 1 199 ? -16.453 -0.763 19.114 1.00 46.28 199 LEU A O 1
ATOM 1587 N N . GLY A 1 200 ? -16.860 -1.506 21.188 1.00 47.69 200 GLY A N 1
ATOM 1588 C CA . GLY A 1 200 ? -18.146 -2.132 20.885 1.00 47.69 200 GLY A CA 1
ATOM 1589 C C . GLY A 1 200 ? -19.267 -1.114 20.676 1.00 47.69 200 GLY A C 1
ATOM 1590 O O . GLY A 1 200 ? -20.045 -1.268 19.736 1.00 47.69 200 GLY A O 1
ATOM 1591 N N . ALA A 1 201 ? -19.316 -0.051 21.483 1.00 52.78 201 ALA A N 1
ATOM 1592 C CA . ALA A 1 201 ? -20.250 1.063 21.328 1.00 52.78 201 ALA A CA 1
ATOM 1593 C C . ALA A 1 201 ? -20.047 1.776 19.980 1.00 52.78 201 ALA A C 1
ATOM 1595 O O . ALA A 1 201 ? -21.004 2.052 19.261 1.00 52.78 201 ALA A O 1
ATOM 1596 N N . TRP A 1 202 ? -18.788 1.932 19.576 1.00 55.69 202 TRP A N 1
ATOM 1597 C CA . TRP A 1 202 ? -18.377 2.472 18.279 1.00 55.69 202 TRP A CA 1
ATOM 1598 C C . TRP A 1 202 ? -18.852 1.657 17.074 1.00 55.69 202 TRP A C 1
ATOM 1600 O O . TRP A 1 202 ? -19.253 2.209 16.054 1.00 55.69 202 TRP A O 1
ATOM 1610 N N . VAL A 1 203 ? -18.811 0.329 17.183 1.00 53.47 203 VAL A N 1
ATOM 1611 C CA . VAL A 1 203 ? -19.265 -0.574 16.116 1.00 53.47 203 VAL A CA 1
ATOM 1612 C C . VAL A 1 203 ? -20.794 -0.701 16.096 1.00 53.47 203 VAL A C 1
ATOM 1614 O O . VAL A 1 203 ? -21.334 -1.173 15.099 1.00 53.47 203 VAL A O 1
ATOM 1617 N N . ARG A 1 204 ? -21.508 -0.297 17.156 1.00 58.66 204 ARG A N 1
ATOM 1618 C CA . ARG A 1 204 ? -22.979 -0.348 17.225 1.00 58.66 204 ARG A CA 1
ATOM 1619 C C . ARG A 1 204 ? -23.669 0.883 16.636 1.00 58.66 204 ARG A C 1
ATOM 1621 O O . ARG A 1 204 ? -24.827 0.745 16.252 1.00 58.66 204 ARG A O 1
ATOM 1628 N N . ASP A 1 205 ? -22.999 2.033 16.531 1.00 64.44 205 ASP A N 1
ATOM 1629 C CA . ASP A 1 205 ? -23.615 3.228 15.942 1.00 64.44 205 ASP A CA 1
ATOM 1630 C C . ASP A 1 205 ? -23.807 3.056 14.412 1.00 64.44 205 ASP A C 1
ATOM 1632 O O . ASP A 1 205 ? -22.833 2.814 13.683 1.00 64.44 205 ASP A O 1
ATOM 1636 N N . PRO A 1 206 ? -25.050 3.151 13.898 1.00 65.94 206 PRO A N 1
ATOM 1637 C CA . PRO A 1 206 ? -25.346 2.992 12.474 1.00 65.94 206 PRO A CA 1
ATOM 1638 C C . PRO A 1 206 ? -24.642 4.023 11.584 1.00 65.94 206 PRO A C 1
ATOM 1640 O O . PRO A 1 206 ? -24.238 3.681 10.475 1.00 65.94 206 PRO A O 1
ATOM 1643 N N . GLY A 1 207 ? -24.451 5.253 12.071 1.00 63.94 207 GLY A N 1
ATOM 1644 C CA . GLY A 1 207 ? -23.781 6.337 11.355 1.00 63.94 207 GLY A CA 1
ATOM 1645 C C . GLY A 1 207 ? -22.285 6.080 11.192 1.00 63.94 207 GLY A C 1
ATOM 1646 O O . GLY A 1 207 ? -21.741 6.249 10.103 1.00 63.94 207 GLY A O 1
ATOM 1647 N N . LEU A 1 208 ? -21.621 5.546 12.224 1.00 63.47 208 LEU A N 1
ATOM 1648 C CA . LEU A 1 208 ? -20.216 5.115 12.129 1.00 63.47 208 LEU A CA 1
ATOM 1649 C C . LEU A 1 208 ? -20.024 3.910 11.194 1.00 63.47 208 LEU A C 1
ATOM 1651 O O . LEU A 1 208 ? -18.988 3.806 10.533 1.00 63.47 208 LEU A O 1
ATOM 1655 N N . ARG A 1 209 ? -21.021 3.015 11.109 1.00 65.62 209 ARG A N 1
ATOM 1656 C CA . ARG A 1 209 ? -21.061 1.924 10.118 1.00 65.62 209 ARG A CA 1
ATOM 1657 C C . ARG A 1 209 ? -21.369 2.401 8.700 1.00 65.62 209 ARG A C 1
ATOM 1659 O O . ARG A 1 209 ? -20.969 1.702 7.771 1.00 65.62 209 ARG A O 1
ATOM 1666 N N . ALA A 1 210 ? -22.074 3.523 8.542 1.00 63.62 210 ALA A N 1
ATOM 1667 C CA . ALA A 1 210 ? -22.410 4.147 7.260 1.00 63.62 210 ALA A CA 1
ATOM 1668 C C . ALA A 1 210 ? -21.237 4.973 6.685 1.00 63.62 210 ALA A C 1
ATOM 1670 O O . ALA A 1 210 ? -20.819 4.725 5.551 1.00 63.62 210 ALA A O 1
ATOM 1671 N N . LEU A 1 211 ? -20.557 5.795 7.500 1.00 63.41 211 LEU A N 1
ATOM 1672 C CA . LEU A 1 211 ? -19.096 6.016 7.372 1.00 63.41 211 LEU A CA 1
ATOM 1673 C C . LEU A 1 211 ? -18.412 4.638 7.307 1.00 63.41 211 LEU A C 1
ATOM 1675 O O . LEU A 1 211 ? -19.049 3.654 7.544 1.00 63.41 211 LEU A O 1
ATOM 1679 N N . THR A 1 212 ? -17.154 4.397 6.993 1.00 60.56 212 THR A N 1
ATOM 1680 C CA . THR A 1 212 ? -16.656 3.027 6.655 1.00 60.56 212 THR A CA 1
ATOM 1681 C C . THR A 1 212 ? -17.296 2.316 5.446 1.00 60.56 212 THR A C 1
ATOM 1683 O O . THR A 1 212 ? -16.525 1.931 4.561 1.00 60.56 212 THR A O 1
ATOM 1686 N N . PHE A 1 213 ? -18.619 2.111 5.347 1.00 59.81 213 PHE A N 1
ATOM 1687 C CA . PHE A 1 213 ? -19.240 1.457 4.182 1.00 59.81 213 PHE A CA 1
ATOM 1688 C C . PHE A 1 213 ? -19.366 2.387 2.974 1.00 59.81 213 PHE A C 1
ATOM 1690 O O . PHE A 1 213 ? -18.951 1.986 1.887 1.00 59.81 213 PHE A O 1
ATOM 1697 N N . TYR A 1 214 ? -19.870 3.611 3.166 1.00 59.28 214 TYR A N 1
ATOM 1698 C CA . TYR A 1 214 ? -20.190 4.556 2.087 1.00 59.28 214 TYR A CA 1
ATOM 1699 C C . TYR A 1 214 ? -19.073 5.550 1.769 1.00 59.28 214 TYR A C 1
ATOM 1701 O O . TYR A 1 214 ? -18.983 5.983 0.629 1.00 59.28 214 TYR A O 1
ATOM 1709 N N . THR A 1 215 ? -18.145 5.823 2.694 1.00 55.81 215 THR A N 1
ATOM 1710 C CA . THR A 1 215 ? -16.921 6.634 2.443 1.00 55.81 215 THR A CA 1
ATOM 1711 C C . THR A 1 215 ? -16.186 6.351 1.116 1.00 55.81 215 THR A C 1
ATOM 1713 O O . THR A 1 215 ? -15.699 7.291 0.498 1.00 55.81 215 THR A O 1
ATOM 1716 N N . PRO A 1 216 ? -16.063 5.090 0.647 1.00 44.50 216 PRO A N 1
ATOM 1717 C CA . PRO A 1 216 ? -15.391 4.779 -0.615 1.00 44.50 216 PRO A CA 1
ATOM 1718 C C . PRO A 1 216 ? -16.255 5.030 -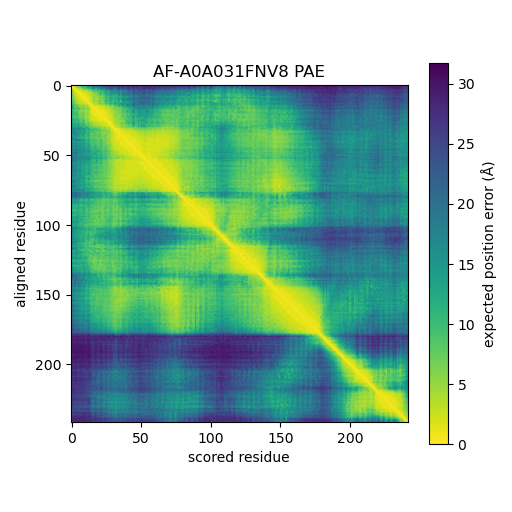1.861 1.00 44.50 216 PRO A C 1
ATOM 1720 O O . PRO A 1 216 ? -15.713 5.040 -2.958 1.00 44.50 216 PRO A O 1
ATOM 1723 N N . ILE A 1 217 ? -17.579 5.143 -1.707 1.00 51.19 217 ILE A N 1
ATOM 1724 C CA . ILE A 1 217 ? -18.563 5.146 -2.803 1.00 51.19 217 ILE A CA 1
ATOM 1725 C C . ILE A 1 217 ? -19.199 6.533 -2.965 1.00 51.19 217 ILE A C 1
ATOM 1727 O O . ILE A 1 217 ? -19.408 6.977 -4.085 1.00 51.19 217 ILE A O 1
ATOM 1731 N N . ALA A 1 218 ? -19.472 7.231 -1.861 1.00 50.72 218 ALA A N 1
ATOM 1732 C CA . ALA A 1 218 ? -20.242 8.474 -1.835 1.00 50.72 218 ALA A CA 1
ATOM 1733 C C . ALA A 1 218 ? -19.385 9.756 -1.767 1.00 50.72 218 ALA A C 1
ATOM 1735 O O . ALA A 1 218 ? -19.915 10.847 -1.590 1.00 50.72 218 ALA A O 1
ATOM 1736 N N . GLY A 1 219 ? -18.060 9.642 -1.914 1.00 51.06 219 GLY A N 1
ATOM 1737 C CA . GLY A 1 219 ? -17.153 10.793 -1.900 1.00 51.06 219 GLY A CA 1
ATOM 1738 C C . GLY A 1 219 ? -16.839 11.335 -0.499 1.00 51.06 219 GLY A C 1
ATOM 1739 O O . GLY A 1 219 ? -17.359 10.872 0.518 1.00 51.06 219 GLY A O 1
ATOM 1740 N N . SER A 1 220 ? -15.921 12.306 -0.445 1.00 56.78 220 SER A N 1
ATOM 1741 C CA . SER A 1 220 ? -15.507 12.992 0.791 1.00 56.78 220 SER A CA 1
ATOM 1742 C C . SER A 1 220 ? -16.649 13.716 1.493 1.00 56.78 220 SER A C 1
ATOM 1744 O O . SER A 1 220 ? -16.574 13.921 2.702 1.00 56.78 220 SER A O 1
ATOM 1746 N N . ASP A 1 221 ? -17.685 14.074 0.743 1.00 66.31 221 ASP A N 1
ATOM 1747 C CA . ASP A 1 221 ? -18.703 15.024 1.174 1.00 66.31 221 ASP A CA 1
ATOM 1748 C C . ASP A 1 221 ? -19.735 14.336 2.060 1.00 66.31 221 ASP A C 1
ATOM 1750 O O . ASP A 1 221 ? -19.973 14.795 3.173 1.00 66.31 221 ASP A O 1
ATOM 1754 N N . LEU A 1 222 ? -20.196 13.140 1.672 1.00 64.25 222 LEU A N 1
ATOM 1755 C CA . LEU A 1 222 ? -21.048 12.316 2.534 1.00 64.25 222 LEU A CA 1
ATOM 1756 C C . LEU A 1 222 ? -20.318 11.941 3.833 1.00 64.25 222 LEU A C 1
ATOM 1758 O O . LEU A 1 222 ? -20.891 11.941 4.915 1.00 64.25 222 LEU A O 1
ATOM 1762 N N . ALA A 1 223 ? -19.014 11.662 3.745 1.00 61.47 223 ALA A N 1
ATOM 1763 C CA . ALA A 1 223 ? -18.193 11.369 4.915 1.00 61.47 223 ALA A CA 1
ATOM 1764 C C . ALA A 1 223 ? -18.028 12.583 5.842 1.00 61.47 223 ALA A C 1
ATOM 1766 O O . ALA A 1 223 ? -17.943 12.415 7.060 1.00 61.47 223 ALA A O 1
ATOM 1767 N N . ALA A 1 224 ? -17.942 13.789 5.278 1.00 66.12 224 ALA A N 1
ATOM 1768 C CA . ALA A 1 224 ? -17.882 15.033 6.033 1.00 66.12 224 ALA A CA 1
ATOM 1769 C C . ALA A 1 224 ? -19.227 15.330 6.707 1.00 66.12 224 ALA A C 1
ATOM 1771 O O . ALA A 1 224 ? -19.242 15.679 7.886 1.00 66.12 224 ALA A O 1
ATOM 1772 N N . GLU A 1 225 ? -20.332 15.108 6.001 1.00 75.81 225 GLU A N 1
ATOM 1773 C CA . GLU A 1 225 ? -21.694 15.270 6.506 1.00 75.81 225 GLU A CA 1
ATOM 1774 C C . GLU A 1 225 ? -21.981 14.309 7.664 1.00 75.81 225 GLU A C 1
ATOM 1776 O O . GLU A 1 225 ? -22.325 14.756 8.754 1.00 75.81 225 GLU A O 1
ATOM 1781 N N . THR A 1 226 ? -21.667 13.016 7.521 1.00 70.38 226 THR A N 1
ATOM 1782 C CA . THR A 1 226 ? -21.838 12.055 8.623 1.00 70.38 226 THR A CA 1
ATOM 1783 C C . THR A 1 226 ? -20.918 12.364 9.814 1.00 70.38 226 THR A C 1
ATOM 1785 O O . THR A 1 226 ? -21.283 12.128 10.964 1.00 70.38 226 THR A O 1
ATOM 1788 N N . ARG A 1 227 ? -19.707 12.906 9.592 1.00 70.31 227 ARG A N 1
ATOM 1789 C CA . ARG A 1 227 ? -18.854 13.377 10.705 1.00 70.31 227 ARG A CA 1
ATOM 1790 C C . ARG A 1 227 ? -19.475 14.566 11.429 1.00 70.31 227 ARG A C 1
ATOM 1792 O O . ARG A 1 227 ? -19.325 14.656 12.645 1.00 70.31 227 ARG A O 1
ATOM 1799 N N . ARG A 1 228 ? -20.137 15.458 10.691 1.00 77.69 228 ARG A N 1
ATOM 1800 C CA . ARG A 1 228 ? -20.845 16.617 11.235 1.00 77.69 228 ARG A CA 1
ATOM 1801 C C . ARG A 1 228 ? -22.032 16.164 12.083 1.00 77.69 228 ARG A C 1
ATOM 1803 O O . ARG A 1 228 ? -22.086 16.527 13.251 1.00 77.69 228 ARG A O 1
ATOM 1810 N N . GLU A 1 229 ? -22.856 15.254 11.565 1.00 78.31 229 GLU A N 1
ATOM 1811 C CA . GLU A 1 229 ? -23.971 14.644 12.306 1.00 78.31 229 GLU A CA 1
ATOM 1812 C C . GLU A 1 229 ? -23.505 13.930 13.585 1.00 78.31 229 GLU A C 1
ATOM 1814 O O . GLU A 1 229 ? -24.113 14.061 14.646 1.00 78.31 229 GLU A O 1
ATOM 1819 N N . LEU A 1 230 ? -22.401 13.176 13.529 1.00 73.19 230 LEU A N 1
ATOM 1820 C CA . LEU A 1 230 ? -21.855 12.507 14.715 1.00 73.19 230 LEU A CA 1
ATOM 1821 C C . LEU A 1 230 ? -21.342 13.509 15.758 1.00 73.19 230 LEU A C 1
ATOM 1823 O O . LEU A 1 230 ? -21.557 13.307 16.955 1.00 73.19 230 LEU A O 1
ATOM 1827 N N . ALA A 1 231 ? -20.703 14.594 15.313 1.00 76.62 231 ALA A N 1
ATOM 1828 C CA . ALA A 1 231 ? -20.249 15.663 16.194 1.00 76.62 231 ALA A CA 1
ATOM 1829 C C . ALA A 1 231 ? -21.428 16.393 16.862 1.00 76.62 231 ALA A C 1
ATOM 1831 O O . ALA A 1 231 ? -21.370 16.655 18.063 1.00 76.62 231 ALA A O 1
ATOM 1832 N N . GLU A 1 232 ? -22.508 16.651 16.121 1.00 82.12 232 GLU A N 1
ATOM 1833 C CA . GLU A 1 232 ? -23.754 17.242 16.633 1.00 82.12 232 GLU A CA 1
ATOM 1834 C C . GLU A 1 232 ? -24.441 16.340 17.667 1.00 82.12 232 GLU A C 1
ATOM 1836 O O . GLU A 1 232 ? -24.979 16.825 18.659 1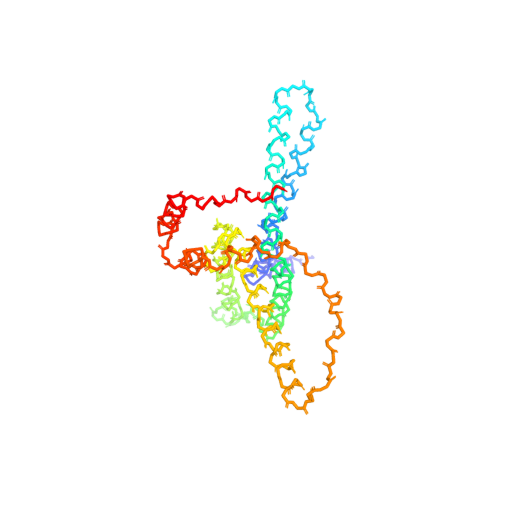.00 82.12 232 GLU A O 1
ATOM 1841 N N . ARG A 1 233 ? -24.336 15.014 17.512 1.00 78.44 233 ARG A N 1
ATOM 1842 C CA . ARG A 1 233 ? -24.828 14.025 18.490 1.00 78.44 233 ARG A CA 1
ATOM 1843 C C . ARG A 1 233 ? -23.935 13.884 19.732 1.00 78.44 233 ARG A C 1
ATOM 1845 O O . ARG A 1 233 ? -24.168 12.998 20.552 1.00 78.44 233 ARG A O 1
ATOM 1852 N N . GLY A 1 234 ? -22.893 14.706 19.873 1.00 75.62 234 GLY A N 1
ATOM 1853 C CA . GLY A 1 234 ? -21.930 14.630 20.977 1.00 75.62 234 GLY A CA 1
ATOM 1854 C C . GLY A 1 234 ? -21.004 13.410 20.909 1.00 75.62 234 GLY A C 1
ATOM 1855 O O . GLY A 1 234 ? -20.214 13.176 21.826 1.00 75.62 234 GLY A O 1
ATOM 1856 N N . ILE A 1 235 ? -21.055 12.638 19.819 1.00 67.50 235 ILE A N 1
ATOM 1857 C CA . ILE A 1 235 ? -20.198 11.478 19.595 1.00 67.50 235 ILE A CA 1
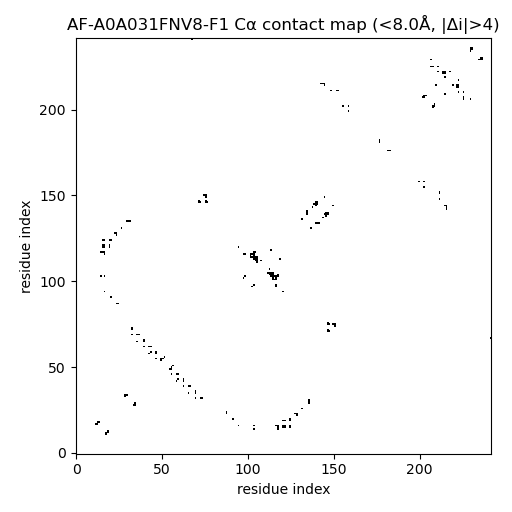ATOM 1858 C C . ILE A 1 235 ? -18.884 12.000 19.021 1.00 67.50 235 ILE A C 1
ATOM 1860 O O . ILE A 1 235 ? -18.681 12.087 17.809 1.00 67.50 235 ILE A O 1
ATOM 1864 N N . ARG A 1 236 ? -17.962 12.379 19.911 1.00 60.12 236 ARG A N 1
ATOM 1865 C CA . ARG A 1 236 ? -16.610 12.746 19.490 1.00 60.12 236 ARG A CA 1
ATOM 1866 C C . ARG A 1 236 ? -15.914 11.523 18.931 1.00 60.12 236 ARG A C 1
ATOM 1868 O O . ARG A 1 236 ? -15.669 10.554 19.649 1.00 60.12 236 ARG A O 1
ATOM 1875 N N . ILE A 1 237 ? -15.536 11.611 17.662 1.00 58.97 237 ILE A N 1
ATOM 1876 C CA . ILE A 1 237 ? -14.548 10.704 17.108 1.00 58.97 237 ILE A CA 1
ATOM 1877 C C . ILE A 1 237 ? -13.228 11.038 17.795 1.00 58.97 237 ILE A C 1
ATOM 1879 O O . ILE A 1 237 ? -12.752 12.154 17.593 1.00 58.97 237 ILE A O 1
ATOM 1883 N N . PRO A 1 238 ? -12.667 10.161 18.655 1.00 52.25 238 PRO A N 1
ATOM 1884 C CA . PRO A 1 238 ? -11.416 10.464 19.307 1.00 52.25 238 PRO A CA 1
ATOM 1885 C C . PRO A 1 238 ? -10.400 10.711 18.205 1.00 52.25 238 PRO A C 1
ATOM 1887 O O . PRO A 1 238 ? -10.296 9.924 17.254 1.00 52.25 238 PRO A O 1
ATOM 1890 N N . ASP A 1 239 ? -9.650 11.801 18.347 1.00 49.28 239 ASP A N 1
ATOM 1891 C CA . ASP A 1 239 ? -8.384 11.920 17.651 1.00 49.28 239 ASP A CA 1
ATOM 1892 C C . ASP A 1 239 ? -7.647 10.611 17.912 1.00 49.28 239 ASP A C 1
ATOM 1894 O O . ASP A 1 239 ? -7.494 10.199 19.065 1.00 49.28 239 ASP A O 1
ATOM 1898 N N . TYR A 1 240 ? -7.345 9.892 16.828 1.00 40.81 240 TYR A N 1
ATOM 1899 C CA . TYR A 1 240 ? -6.765 8.551 16.854 1.00 40.81 240 TYR A CA 1
ATOM 1900 C C . TYR A 1 240 ? -5.780 8.408 18.024 1.00 40.81 240 TYR A C 1
ATOM 1902 O O . TYR A 1 240 ? -4.961 9.311 18.204 1.00 40.81 240 TYR A O 1
ATOM 1910 N N . PRO A 1 241 ? -5.801 7.300 18.792 1.00 35.59 241 PRO A N 1
ATOM 1911 C CA . PRO A 1 241 ? -4.870 7.150 19.904 1.00 35.59 241 PRO A CA 1
ATOM 1912 C C . PRO A 1 241 ? -3.440 7.341 19.381 1.00 35.59 241 PRO A C 1
ATOM 1914 O O . PRO A 1 241 ? -3.035 6.640 18.441 1.00 35.59 241 PRO A O 1
ATOM 1917 N N . ARG A 1 242 ? -2.750 8.344 19.945 1.00 34.56 242 ARG A N 1
ATOM 1918 C CA . ARG A 1 242 ? -1.336 8.655 19.689 1.00 34.56 242 ARG A CA 1
ATOM 1919 C C . ARG A 1 242 ? -0.457 7.434 19.974 1.00 34.56 242 ARG A C 1
ATOM 1921 O O . ARG A 1 242 ? -0.783 6.677 20.914 1.00 34.56 242 ARG A O 1
#

pLDDT: mean 70.83, std 13.25, range [34.56, 97.19]

Sequence (242 aa):
MNETWAFEAVRWLLTPALVTAILIALAQFYNPPTRWTRRIKNDMSIAGGLPDGLEKERWQSSITSQAARLRLYRRAFVGWPLFLKWAGIVYIGISLGGLILWPPLNKPDEPVAFGPADYIFLGQGVLITLFVAITVSSGRSTSGRTPPEIIVRQRVRDHDRRLKKLKRIEKVRASRAATDSSIRPKGSRLGFSTQVDELGAWVRDPGLRALTFYTPIAGSDLAAETRRELAERGIRIPDYPR

Nearest PDB structures (foldseek):
  2rdc-assembly1_A  TM=2.641E-01  e=9.981E+00  Geobacter sulfurreducens PCA

Radius of gyration: 27.54 Å; Cα contacts (8 Å, |Δi|>4): 134; chains: 1; bounding box: 69×58×80 Å

Organism: NCBI:txid273677

Foldseek 3Di:
DDPPVVVVVVVVCPQLLNVLLVVLVVLLCLPVLNVLVVVLVVLVVVLVPDDDDPVSVVSVVVSVVSVVVSVLVCLLCVCPNVVSVVVSVVVVVVLVVLCVVWPQADDPPDPDRGTPSSVVSNVVSVVVVVVSCVCSVQCAHPLSHHSVLSNLLVLLVVLVVVVVVVVVVVVVVVVCCVVDVDDDPPPPPPPPDPVVVVSVVCSPDVLSVCVSVCPSPVDPVSVVVSQVVCVVVVNDPPPPDD

Mean predicted aligned error: 13.93 Å

Solvent-accessible surface area (backbone atoms only — not comparable to full-atom values): 13605 Å² total; per-residue (Å²): 133,79,65,62,62,57,52,52,50,51,55,57,58,66,30,48,42,48,49,32,53,50,52,58,61,52,48,60,61,60,35,64,69,58,43,49,51,52,48,48,54,53,54,49,56,53,42,70,72,47,66,92,50,74,67,32,53,52,45,51,54,50,45,52,52,50,50,52,52,47,52,46,46,50,65,43,40,69,62,50,66,58,48,51,51,49,52,49,51,52,49,52,51,52,51,52,52,44,44,69,77,34,49,44,60,43,61,93,88,49,96,47,83,58,17,75,41,28,57,53,32,38,54,51,33,53,54,49,50,51,50,48,50,55,42,60,73,63,71,25,47,98,68,65,36,43,43,70,47,47,43,53,47,51,51,47,51,53,49,52,54,49,50,55,51,49,53,52,52,50,52,53,49,51,52,48,50,74,75,38,91,75,74,73,81,73,77,72,83,68,80,74,62,76,76,56,51,65,64,44,54,54,66,65,36,67,64,59,52,42,34,69,65,37,42,59,75,59,41,73,59,52,40,49,50,52,50,48,54,34,47,75,70,68,49,72,76,71,77,71,88,128

Secondary structure (DSSP, 8-state):
--SHHHHHHHHHHTSHHHHHHHHHHHHGGG-HHHHHHHHHHHHHHHHHHSPSSHHHHHHHHHHHHHHHHHHHHHHHTTTHHHHHHHHHHHHHHHHHHHHHHS-SSPPTTSS-SS-HHHHHHHHHHHHHHHHHHHHHHSSS-TTS--HHHHHHHHHHHHHHHHHHHHHHHHHHHHHHHHH-TT-----------THHHHHHHHHH-HHHHHHHHTTTTSHHHHHHHHHHHHHHTT--------